Protein AF-0000000078039780 (afdb_homodimer)

pLDDT: mean 84.65, std 10.9, range [53.97, 96.81]

InterPro domains:
  IPR000835 MarR-type HTH domain [PF12802] (32-86)
  IPR000835 MarR-type HTH domain [PS50995] (1-142)
  IPR000835 MarR-type HTH domain [SM00347] (27-123)
  IPR036388 Winged helix-like DNA-binding domain superfamily [G3DSA:1.10.10.10] (2-142)
  IPR036390 Winged helix DNA-binding domain superfamily [SSF46785] (26-138)

Solvent-accessible surface area (backbone atoms only — not comparable to full-atom values): 17168 Å² total; per-residue (Å²): 109,69,62,60,49,49,49,48,53,50,49,51,52,51,50,54,49,50,51,51,49,42,54,67,58,52,44,45,51,81,97,44,98,48,52,52,68,54,49,51,47,50,38,49,53,70,75,38,72,92,54,44,68,65,56,49,11,62,74,68,69,49,53,55,69,56,43,51,51,50,50,52,50,34,35,73,73,48,30,33,42,78,38,76,34,81,93,46,84,84,43,51,35,70,39,68,32,74,60,27,46,51,51,40,51,48,52,49,49,52,51,50,50,49,51,52,50,47,49,58,56,56,65,77,49,59,68,69,56,51,54,50,48,53,49,48,53,52,55,52,51,50,48,54,50,49,50,54,53,46,52,74,71,54,128,109,69,63,60,48,49,49,48,53,49,48,50,52,53,50,54,50,50,52,52,48,44,57,68,60,50,45,46,52,78,99,44,99,48,51,52,68,54,50,51,49,49,39,49,53,68,76,40,71,92,53,45,66,66,57,49,11,62,73,68,71,49,52,56,68,57,44,49,50,49,50,52,50,34,35,72,73,48,30,32,43,78,38,77,34,79,94,47,81,83,44,52,35,70,40,70,31,73,59,26,46,50,52,39,50,47,53,48,49,53,50,51,51,49,50,51,50,49,49,58,56,56,66,76,48,59,68,70,57,51,53,51,48,53,51,49,53,52,54,51,50,52,47,55,50,49,48,54,53,44,53,74,72,53,128

Nearest PDB structures (foldseek):
  4zzl-assembly1_A  TM=7.437E-01  e=3.059E-07  Pseudomonas aeruginosa
  4zzl-assembly1_B  TM=6.750E-01  e=5.143E-07  Pseudomonas aeruginosa
  2nyx-assembly2_D  TM=6.555E-01  e=7.115E-07  Mycobacterium tuberculosis H37Rv
  2nnn-assembly3_F  TM=6.329E-01  e=6.067E-06  Pseudomonas aeruginosa
  2nnn-assembly4_G  TM=6.696E-01  e=1.020E-05  Pseudomonas aeruginosa

Sequence (310 aa):
MTDELLNLNQKLQEFLASYQRLEKEQHSIPDHDLTIAEVHLLVLLAKGERMNLSQLAERRQISRSAVTQMVNRLVKKGYLKKEISGQKKSAYNLVLTQAGQKVYLCHQQQHDFLNQQLTEVLQTYPKDFLSNVTQLMTDVEAVWESLAKRNKEGWMTDELLNLNQKLQEFLASYQRLEKEQHSIPDHDLTIAEVHLLVLLAKGERMNLSQLAERRQISRSAVTQMVNRLVKKGYLKKEISGQKKSAYNLVLTQAGQKVYLCHQQQHDFLNQQLTEVLQTYPKDFLSNVTQLMTDVEAVWESLAKRNKEGW

Organism: NCBI:txid764290

Structure (mmCIF, N/CA/C/O backbone):
data_AF-0000000078039780-model_v1
#
loop_
_entity.id
_entity.type
_entity.pdbx_description
1 polymer 'Transcriptional regulator'
#
loop_
_atom_site.group_PDB
_atom_site.id
_atom_site.type_symbol
_atom_site.label_atom_id
_atom_site.label_alt_id
_atom_site.label_comp_id
_atom_site.label_asym_id
_atom_site.label_entity_id
_atom_site.label_seq_id
_atom_site.pdbx_PDB_ins_code
_atom_site.Cartn_x
_atom_site.Cartn_y
_atom_site.Cartn_z
_atom_site.occupancy
_atom_site.B_iso_or_equiv
_atom_site.auth_seq_id
_atom_site.auth_comp_id
_atom_site.auth_asym_id
_atom_site.auth_atom_id
_atom_site.pdbx_PDB_model_num
ATOM 1 N N . MET A 1 1 ? 17.719 -18.125 -15.93 1 57.19 1 MET A N 1
ATOM 2 C CA . MET A 1 1 ? 17.109 -18.312 -14.625 1 57.19 1 MET A CA 1
ATOM 3 C C . MET A 1 1 ? 17.141 -17.016 -13.812 1 57.19 1 MET A C 1
ATOM 5 O O . MET A 1 1 ? 16.109 -16.609 -13.25 1 57.19 1 MET A O 1
ATOM 9 N N . THR A 1 2 ? 18.266 -16.375 -13.938 1 64.75 2 THR A N 1
ATOM 10 C CA . THR A 1 2 ? 18.469 -15.125 -13.203 1 64.75 2 THR A CA 1
ATOM 11 C C . THR A 1 2 ? 17.594 -14.008 -13.773 1 64.75 2 THR A C 1
ATOM 13 O O . THR A 1 2 ? 17 -13.242 -13.016 1 64.75 2 THR A O 1
ATOM 16 N N . ASP A 1 3 ? 17.312 -14.07 -15.094 1 72.94 3 ASP A N 1
ATOM 17 C CA . ASP A 1 3 ? 16.547 -13.016 -15.75 1 72.94 3 ASP A CA 1
ATOM 18 C C . ASP A 1 3 ? 15.062 -13.148 -15.43 1 72.94 3 ASP A C 1
ATOM 20 O O . ASP A 1 3 ? 14.383 -12.141 -15.203 1 72.94 3 ASP A O 1
ATOM 24 N N . GLU A 1 4 ? 14.703 -14.453 -15.422 1 74.81 4 GLU A N 1
ATOM 25 C CA . GLU A 1 4 ? 13.289 -14.703 -15.141 1 74.81 4 GLU A CA 1
ATOM 26 C C . GLU A 1 4 ? 12.938 -14.305 -13.711 1 74.81 4 GLU A C 1
ATOM 28 O O . GLU A 1 4 ? 11.859 -13.766 -13.461 1 74.81 4 GLU A O 1
ATOM 33 N N . LEU A 1 5 ? 13.898 -14.578 -12.914 1 79.44 5 LEU A N 1
ATOM 34 C CA . LEU A 1 5 ? 13.703 -14.25 -11.508 1 79.44 5 LEU A CA 1
ATOM 35 C C . LEU A 1 5 ? 13.672 -12.734 -11.305 1 79.44 5 LEU A C 1
ATOM 37 O O . LEU A 1 5 ? 12.859 -12.227 -10.539 1 79.44 5 LEU A O 1
ATOM 41 N N . LEU A 1 6 ? 14.547 -12.125 -12.07 1 75.06 6 LEU A N 1
ATOM 42 C CA . LEU A 1 6 ? 14.57 -10.672 -12.016 1 75.06 6 LEU A CA 1
ATOM 43 C C . LEU A 1 6 ? 13.266 -10.086 -12.547 1 75.06 6 LEU A C 1
ATOM 45 O O . LEU A 1 6 ? 12.75 -9.109 -11.992 1 75.06 6 LEU A O 1
ATOM 49 N N . ASN A 1 7 ? 12.75 -10.734 -13.484 1 83 7 ASN A N 1
ATOM 50 C CA . ASN A 1 7 ? 11.492 -10.289 -14.078 1 83 7 ASN A CA 1
ATOM 51 C C . ASN A 1 7 ? 10.328 -10.438 -13.102 1 83 7 ASN A C 1
ATOM 53 O O . ASN A 1 7 ? 9.492 -9.547 -12.992 1 83 7 ASN A O 1
ATOM 57 N N . LEU A 1 8 ? 10.398 -11.578 -12.367 1 87.38 8 LEU A N 1
ATOM 58 C CA . LEU A 1 8 ? 9.305 -11.789 -11.414 1 87.38 8 LEU A CA 1
ATOM 59 C C . LEU A 1 8 ? 9.398 -10.82 -10.25 1 87.38 8 LEU A C 1
ATOM 61 O O . LEU A 1 8 ? 8.383 -10.32 -9.766 1 87.38 8 LEU A O 1
ATOM 65 N N . ASN A 1 9 ? 10.586 -10.617 -9.859 1 86.12 9 ASN A N 1
ATOM 66 C CA . ASN A 1 9 ? 10.789 -9.633 -8.797 1 86.12 9 ASN A CA 1
ATOM 67 C C . ASN A 1 9 ? 10.281 -8.258 -9.203 1 86.12 9 ASN A C 1
ATOM 69 O O . ASN A 1 9 ? 9.625 -7.574 -8.406 1 86.12 9 ASN A O 1
ATOM 73 N N . GLN A 1 10 ? 10.586 -7.918 -10.391 1 86.81 10 GLN A N 1
ATOM 74 C CA . GLN A 1 10 ? 10.125 -6.637 -10.914 1 86.81 10 GLN A CA 1
ATOM 75 C C . GLN A 1 10 ? 8.602 -6.605 -11.031 1 86.81 10 GLN A C 1
ATOM 77 O O . GLN A 1 10 ? 7.969 -5.609 -10.672 1 86.81 10 GLN A O 1
ATOM 82 N N . LYS A 1 11 ? 8.031 -7.66 -11.477 1 91.75 11 LYS A N 1
ATOM 83 C CA . LYS A 1 11 ? 6.578 -7.75 -11.602 1 91.75 11 LYS A CA 1
ATOM 84 C C . LYS A 1 11 ? 5.906 -7.652 -10.234 1 91.75 11 LYS A C 1
ATOM 86 O O . LYS A 1 11 ? 4.852 -7.027 -10.094 1 91.75 11 LYS A O 1
ATOM 91 N N . LEU A 1 12 ? 6.504 -8.312 -9.281 1 92.38 12 LEU A N 1
ATOM 92 C CA . LEU A 1 12 ? 5.973 -8.234 -7.926 1 92.38 12 LEU A CA 1
ATOM 93 C C . LEU A 1 12 ? 5.965 -6.797 -7.422 1 92.38 12 LEU A C 1
ATOM 95 O O . LEU A 1 12 ? 4.965 -6.34 -6.863 1 92.38 12 LEU A O 1
ATOM 99 N N . GLN A 1 13 ? 7.031 -6.074 -7.652 1 86.31 13 GLN A N 1
ATOM 100 C CA . GLN A 1 13 ? 7.109 -4.676 -7.242 1 86.31 13 GLN A CA 1
ATOM 101 C C . GLN A 1 13 ? 6.043 -3.836 -7.941 1 86.31 13 GLN A C 1
ATOM 103 O O . GLN A 1 13 ? 5.383 -3.01 -7.305 1 86.31 13 GLN A O 1
ATOM 108 N N . GLU A 1 14 ? 5.883 -4.062 -9.195 1 88.75 14 GLU A N 1
ATOM 109 C CA . GLU A 1 14 ? 4.875 -3.342 -9.969 1 88.75 14 GLU A CA 1
ATOM 110 C C . GLU A 1 14 ? 3.467 -3.67 -9.477 1 88.75 14 GLU A C 1
ATOM 112 O O . GLU A 1 14 ? 2.605 -2.789 -9.414 1 88.75 14 GLU A O 1
ATOM 117 N N . PHE A 1 15 ? 3.283 -4.898 -9.172 1 93.38 15 PHE A N 1
ATOM 118 C CA . PHE A 1 15 ? 2.004 -5.383 -8.672 1 93.38 15 PHE A CA 1
ATOM 119 C C . PHE A 1 15 ? 1.644 -4.703 -7.355 1 93.38 15 PHE A C 1
ATOM 121 O O . PHE A 1 15 ? 0.534 -4.191 -7.199 1 93.38 15 PHE A O 1
ATOM 128 N N . LEU A 1 16 ? 2.561 -4.656 -6.48 1 90.12 16 LEU A N 1
ATOM 129 C CA . LEU A 1 16 ? 2.357 -4.023 -5.184 1 90.12 16 LEU A CA 1
ATOM 130 C C . LEU A 1 16 ? 2.137 -2.523 -5.336 1 90.12 16 LEU A C 1
ATOM 132 O O . LEU A 1 16 ? 1.285 -1.944 -4.656 1 90.12 16 LEU A O 1
ATOM 136 N N . ALA A 1 17 ? 2.848 -1.921 -6.277 1 83.19 17 ALA A N 1
ATOM 137 C CA . ALA A 1 17 ? 2.674 -0.497 -6.555 1 83.19 17 ALA A CA 1
ATOM 138 C C . ALA A 1 17 ? 1.284 -0.214 -7.117 1 83.19 17 ALA A C 1
ATOM 140 O O . ALA A 1 17 ? 0.674 0.809 -6.797 1 83.19 17 ALA A O 1
ATOM 141 N N . SER A 1 18 ? 0.796 -1.068 -7.902 1 86.56 18 SER A N 1
ATOM 142 C CA . SER A 1 18 ? -0.538 -0.931 -8.477 1 86.56 18 SER A CA 1
ATOM 143 C C . SER A 1 18 ? -1.613 -0.988 -7.395 1 86.56 18 SER A C 1
ATOM 145 O O . SER A 1 18 ? -2.58 -0.225 -7.434 1 86.56 18 SER A O 1
ATOM 147 N N . TYR A 1 19 ? -1.395 -1.841 -6.496 1 84.31 19 TYR A N 1
ATOM 148 C CA . TYR A 1 19 ? -2.328 -1.934 -5.379 1 84.31 19 TYR A CA 1
ATOM 149 C C . TYR A 1 19 ? -2.332 -0.647 -4.562 1 84.31 19 TYR A C 1
ATOM 151 O O . TYR A 1 19 ? -3.391 -0.162 -4.16 1 84.31 19 TYR A O 1
ATOM 159 N N . GLN A 1 20 ? -1.213 -0.116 -4.34 1 78.94 20 GLN A N 1
ATOM 160 C CA . GLN A 1 20 ? -1.087 1.12 -3.576 1 78.94 20 GLN A CA 1
ATOM 161 C C . GLN A 1 20 ? -1.797 2.275 -4.273 1 78.94 20 GLN A C 1
ATOM 163 O O . GLN A 1 20 ? -2.457 3.09 -3.625 1 78.94 20 GLN A O 1
ATOM 168 N N . ARG A 1 21 ? -1.636 2.328 -5.531 1 75.38 21 ARG A N 1
ATOM 169 C CA . ARG A 1 21 ? -2.279 3.369 -6.324 1 75.38 21 ARG A CA 1
ATOM 170 C C . ARG A 1 21 ? -3.799 3.256 -6.246 1 75.38 21 ARG A C 1
ATOM 172 O O . ARG A 1 21 ? -4.492 4.262 -6.086 1 75.38 21 ARG A O 1
ATOM 179 N N . LEU A 1 22 ? -4.262 2.086 -6.352 1 73.5 22 LEU A N 1
ATOM 180 C CA . LEU A 1 22 ? -5.699 1.842 -6.301 1 73.5 22 LEU A CA 1
ATOM 181 C C . LEU A 1 22 ? -6.266 2.242 -4.941 1 73.5 22 LEU A C 1
ATOM 183 O O . LEU A 1 22 ? -7.352 2.822 -4.867 1 73.5 22 LEU A O 1
ATOM 187 N N . GLU A 1 23 ? -5.512 1.848 -4.012 1 71 23 GLU A N 1
ATOM 188 C CA . GLU A 1 23 ? -5.938 2.176 -2.654 1 71 23 GLU A CA 1
ATOM 189 C C . GLU A 1 23 ? -6 3.688 -2.445 1 71 23 GLU A C 1
ATOM 191 O O . GLU A 1 23 ? -6.891 4.188 -1.754 1 71 23 GLU A O 1
ATOM 196 N N . LYS A 1 24 ? -5.098 4.336 -3.08 1 66.69 24 LYS A N 1
ATOM 197 C CA . LYS A 1 24 ? -5.059 5.793 -2.963 1 66.69 24 LYS A CA 1
ATOM 198 C C . LYS A 1 24 ? -6.176 6.438 -3.781 1 66.69 24 LYS A C 1
ATOM 200 O O . LYS A 1 24 ? -6.777 7.422 -3.35 1 66.69 24 LYS A O 1
ATOM 205 N N . GLU A 1 25 ? -6.344 5.938 -4.977 1 63.12 25 GLU A N 1
ATOM 206 C CA . GLU A 1 25 ? -7.324 6.52 -5.891 1 63.12 25 GLU A CA 1
ATOM 207 C C . GLU A 1 25 ? -8.742 6.078 -5.535 1 63.12 25 GLU A C 1
ATOM 209 O O . GLU A 1 25 ? -9.695 6.844 -5.699 1 63.12 25 GLU A O 1
ATOM 214 N N . GLN A 1 26 ? -9.016 4.797 -5.5 1 55.88 26 GLN A N 1
ATOM 215 C CA . GLN A 1 26 ? -10.344 4.211 -5.367 1 55.88 26 GLN A CA 1
ATOM 216 C C . GLN A 1 26 ? -10.977 4.586 -4.031 1 55.88 26 GLN A C 1
ATOM 218 O O . GLN A 1 26 ? -12.203 4.652 -3.922 1 55.88 26 GLN A O 1
ATOM 223 N N . HIS A 1 27 ? -10.109 4.621 -2.977 1 56.12 27 HIS A N 1
ATOM 224 C CA . HIS A 1 27 ? -10.93 4.754 -1.783 1 56.12 27 HIS A CA 1
ATOM 225 C C . HIS A 1 27 ? -11.641 6.102 -1.753 1 56.12 27 HIS A C 1
ATOM 227 O O . HIS A 1 27 ? -12.078 6.559 -0.691 1 56.12 27 HIS A O 1
ATOM 233 N N . SER A 1 28 ? -11.805 6.543 -3.092 1 61.78 28 SER A N 1
ATOM 234 C CA . SER A 1 28 ? -12.703 7.695 -3.17 1 61.78 28 SER A CA 1
ATOM 235 C C . SER A 1 28 ? -14.125 7.266 -3.498 1 61.78 28 SER A C 1
ATOM 237 O O . SER A 1 28 ? -14.344 6.398 -4.348 1 61.78 28 SER A O 1
ATOM 239 N N . ILE A 1 29 ? -15.047 7.242 -2.475 1 66.25 29 ILE A N 1
ATOM 240 C CA . ILE A 1 29 ? -16.484 7.102 -2.736 1 66.25 29 ILE A CA 1
ATOM 241 C C . ILE A 1 29 ? -16.953 8.242 -3.633 1 66.25 29 ILE A C 1
ATOM 243 O O . ILE A 1 29 ? -16.828 9.414 -3.271 1 66.25 29 ILE A O 1
ATOM 247 N N . PRO A 1 30 ? -17.297 7.816 -4.93 1 66.56 30 PRO A N 1
ATOM 248 C CA . PRO A 1 30 ? -17.734 8.891 -5.82 1 66.56 30 PRO A CA 1
ATOM 249 C C . PRO A 1 30 ? -18.703 9.859 -5.145 1 66.56 30 PRO A C 1
ATOM 251 O O . PRO A 1 30 ? -19.562 9.438 -4.352 1 66.56 30 PRO A O 1
ATOM 254 N N . ASP A 1 31 ? -18.5 11.109 -5.391 1 67.69 31 ASP A N 1
ATOM 255 C CA . ASP A 1 31 ? -19.406 12.195 -4.984 1 67.69 31 ASP A CA 1
ATOM 256 C C . ASP A 1 31 ? -19.266 12.477 -3.492 1 67.69 31 ASP A C 1
ATOM 258 O O . ASP A 1 31 ? -20.109 13.164 -2.91 1 67.69 31 ASP A O 1
ATOM 262 N N . HIS A 1 32 ? -18.406 11.727 -2.838 1 75.69 32 HIS A N 1
ATOM 263 C CA . HIS A 1 32 ? -18.188 12.016 -1.429 1 75.69 32 HIS A CA 1
ATOM 264 C C . HIS A 1 32 ? -16.734 12.438 -1.182 1 75.69 32 HIS A C 1
ATOM 266 O O . HIS A 1 32 ? -15.805 11.828 -1.722 1 75.69 32 HIS A O 1
ATOM 272 N N . ASP A 1 33 ? -16.578 13.492 -0.503 1 80.31 33 ASP A N 1
ATOM 273 C CA . ASP A 1 33 ? -15.258 14.016 -0.169 1 80.31 33 ASP A CA 1
ATOM 274 C C . ASP A 1 33 ? -14.742 13.414 1.141 1 80.31 33 ASP A C 1
ATOM 276 O O . ASP A 1 33 ? -14.695 14.102 2.166 1 80.31 33 ASP A O 1
ATOM 280 N N . LEU A 1 34 ? -14.547 12.086 1.131 1 87.38 34 LEU A N 1
ATOM 281 C CA . LEU A 1 34 ? -14.07 11.375 2.312 1 87.38 34 LEU A CA 1
ATOM 282 C C . LEU A 1 34 ? -12.727 10.719 2.043 1 87.38 34 LEU A C 1
ATOM 284 O O . LEU A 1 34 ? -12.492 10.195 0.948 1 87.38 34 LEU A O 1
ATOM 288 N N . THR A 1 35 ? -11.906 10.789 2.986 1 80.5 35 THR A N 1
ATOM 289 C CA . THR A 1 35 ? -10.672 10.016 2.912 1 80.5 35 THR A CA 1
ATOM 290 C C . THR A 1 35 ? -10.953 8.523 3.111 1 80.5 35 THR A C 1
ATOM 292 O O . THR A 1 35 ? -12.023 8.148 3.588 1 80.5 35 THR A O 1
ATOM 295 N N . ILE A 1 36 ? -9.945 7.738 2.777 1 80.25 36 ILE A N 1
ATOM 296 C CA . ILE A 1 36 ? -10.062 6.297 2.963 1 80.25 36 ILE A CA 1
ATOM 297 C C . ILE A 1 36 ? -10.258 5.98 4.445 1 80.25 36 ILE A C 1
ATOM 299 O O . ILE A 1 36 ? -11.055 5.105 4.801 1 80.25 36 ILE A O 1
ATOM 303 N N . ALA A 1 37 ? -9.57 6.684 5.23 1 81.62 37 ALA A N 1
ATOM 304 C CA . ALA A 1 37 ? -9.68 6.469 6.672 1 81.62 37 ALA A CA 1
ATOM 305 C C . ALA A 1 37 ? -11.086 6.789 7.168 1 81.62 37 ALA A C 1
ATOM 307 O O . ALA A 1 37 ? -11.625 6.086 8.031 1 81.62 37 ALA A O 1
ATOM 308 N N . GLU A 1 38 ? -11.594 7.793 6.672 1 88.12 38 GLU A N 1
ATOM 309 C CA . GLU A 1 38 ? -12.953 8.18 7.043 1 88.12 38 GLU A CA 1
ATOM 310 C C . GLU A 1 38 ? -13.961 7.141 6.57 1 88.12 38 GLU A C 1
ATOM 312 O O . GLU A 1 38 ? -14.891 6.793 7.301 1 88.12 38 GLU A O 1
ATOM 317 N N . VAL A 1 39 ? -13.805 6.703 5.355 1 87.81 39 VAL A N 1
ATOM 318 C CA . VAL A 1 39 ? -14.68 5.66 4.824 1 87.81 39 VAL A CA 1
ATOM 319 C C . VAL A 1 39 ? -14.586 4.414 5.699 1 87.81 39 VAL A C 1
ATOM 321 O O . VAL A 1 39 ? -15.609 3.842 6.09 1 87.81 39 VAL A O 1
ATOM 324 N N . HIS A 1 40 ? -13.414 4.008 6.043 1 85.62 40 HIS A N 1
ATOM 325 C CA . HIS A 1 40 ? -13.227 2.803 6.844 1 85.62 40 HIS A CA 1
ATOM 326 C C . HIS A 1 40 ? -13.852 2.955 8.227 1 85.62 40 HIS A C 1
ATOM 328 O O . HIS A 1 40 ? -14.352 1.981 8.797 1 85.62 40 HIS A O 1
ATOM 334 N N . LEU A 1 41 ? -13.789 4.141 8.695 1 88 41 LEU A N 1
ATOM 335 C CA . LEU A 1 41 ? -14.438 4.383 9.977 1 88 41 LEU A CA 1
ATOM 336 C C . LEU A 1 41 ? -15.945 4.191 9.867 1 88 41 LEU A C 1
ATOM 338 O O . LEU A 1 41 ? -16.562 3.586 10.75 1 88 41 LEU A O 1
ATOM 342 N N . LEU A 1 42 ? -16.531 4.699 8.867 1 90.25 42 LEU A N 1
ATOM 343 C CA . LEU A 1 42 ? -17.953 4.531 8.641 1 90.25 42 LEU A CA 1
ATOM 344 C C . LEU A 1 42 ? -18.328 3.057 8.508 1 90.25 42 LEU A C 1
ATOM 346 O O . LEU A 1 42 ? -19.344 2.611 9.055 1 90.25 42 LEU A O 1
ATOM 350 N N . VAL A 1 43 ? -17.469 2.369 7.812 1 88.88 43 VAL A N 1
ATOM 351 C CA . VAL A 1 43 ? -17.703 0.943 7.602 1 88.88 43 VAL A CA 1
ATOM 352 C C . VAL A 1 43 ? -17.641 0.207 8.938 1 88.88 43 VAL A C 1
ATOM 354 O O . VAL A 1 43 ? -18.484 -0.656 9.219 1 88.88 43 VAL A O 1
ATOM 357 N N . LEU A 1 44 ? -16.656 0.544 9.68 1 87.31 44 LEU A N 1
ATOM 358 C CA . LEU A 1 44 ? -16.516 -0.077 10.992 1 87.31 44 LEU A CA 1
ATOM 359 C C . LEU A 1 44 ? -17.766 0.163 11.844 1 87.31 44 LEU A C 1
ATOM 361 O O . LEU A 1 44 ? -18.25 -0.753 12.508 1 87.31 44 LEU A O 1
ATOM 365 N N . LEU A 1 45 ? -18.234 1.333 11.789 1 88.31 45 LEU A N 1
ATOM 366 C CA . LEU A 1 45 ? -19.391 1.695 12.594 1 88.31 45 LEU A CA 1
ATOM 367 C C . LEU A 1 45 ? -20.656 1.014 12.062 1 88.31 45 LEU A C 1
ATOM 369 O O . LEU A 1 45 ? -21.547 0.66 12.836 1 88.31 45 LEU A O 1
ATOM 373 N N . ALA A 1 46 ? -20.703 0.899 10.781 1 88.69 46 ALA A N 1
ATOM 374 C CA . ALA A 1 46 ? -21.859 0.261 10.164 1 88.69 46 ALA A CA 1
ATOM 375 C C . ALA A 1 46 ? -21.938 -1.214 10.547 1 88.69 46 ALA A C 1
ATOM 377 O O . ALA A 1 46 ? -23.031 -1.747 10.75 1 88.69 46 ALA A O 1
ATOM 378 N N . LYS A 1 47 ? -20.703 -1.938 10.469 1 82.12 47 LYS A N 1
ATOM 379 C CA . LYS A 1 47 ? -20.641 -3.371 10.742 1 82.12 47 LYS A CA 1
ATOM 380 C C . LYS A 1 47 ? -20.766 -3.652 12.234 1 82.12 47 LYS A C 1
ATOM 382 O O . LYS A 1 47 ? -21.109 -4.766 12.633 1 82.12 47 LYS A O 1
ATOM 387 N N . GLY A 1 48 ? -20.078 -2.723 12.914 1 68.88 48 GLY A N 1
ATOM 388 C CA . GLY A 1 48 ? -20.062 -2.934 14.352 1 68.88 48 GLY A CA 1
ATOM 389 C C . GLY A 1 48 ? -21.328 -2.465 15.047 1 68.88 48 GLY A C 1
ATOM 390 O O . GLY A 1 48 ? -22.109 -1.709 14.469 1 68.88 48 GLY A O 1
ATOM 391 N N . GLU A 1 49 ? -21.656 -3.156 16.047 1 61.44 49 GLU A N 1
ATOM 392 C CA . GLU A 1 49 ? -22.656 -2.602 16.953 1 61.44 49 GLU A CA 1
ATOM 393 C C . GLU A 1 49 ? -22.172 -1.301 17.578 1 61.44 49 GLU A C 1
ATOM 395 O O . GLU A 1 49 ? -21.141 -0.753 17.188 1 61.44 49 GLU A O 1
ATOM 400 N N . ARG A 1 50 ? -22.641 -0.812 18.766 1 64.56 50 ARG A N 1
ATOM 401 C CA . ARG A 1 50 ? -22.438 0.381 19.594 1 64.56 50 ARG A CA 1
ATOM 402 C C . ARG A 1 50 ? -20.984 0.48 20.062 1 64.56 50 ARG A C 1
ATOM 404 O O . ARG A 1 50 ? -20.5 -0.411 20.766 1 64.56 50 ARG A O 1
ATOM 411 N N . MET A 1 51 ? -20.109 1.139 19.141 1 73 51 MET A N 1
ATOM 412 C CA . MET A 1 51 ? -18.734 1.337 19.609 1 73 51 MET A CA 1
ATOM 413 C C . MET A 1 51 ? -18.547 2.752 20.141 1 73 51 MET A C 1
ATOM 415 O O . MET A 1 51 ? -19.062 3.713 19.562 1 73 51 MET A O 1
ATOM 419 N N . ASN A 1 52 ? -17.922 2.805 21.297 1 74.56 52 ASN A N 1
ATOM 420 C CA . ASN A 1 52 ? -17.531 4.121 21.781 1 74.56 52 ASN A CA 1
ATOM 421 C C . ASN A 1 52 ? -16.203 4.574 21.172 1 74.56 52 ASN A C 1
ATOM 423 O O . ASN A 1 52 ? -15.57 3.822 20.422 1 74.56 52 ASN A O 1
ATOM 427 N N . LEU A 1 53 ? -15.898 5.766 21.422 1 78.94 53 LEU A N 1
ATOM 428 C CA . LEU A 1 53 ? -14.719 6.383 20.812 1 78.94 53 LEU A CA 1
ATOM 429 C C . LEU A 1 53 ? -13.461 5.59 21.141 1 78.94 53 LEU A C 1
ATOM 431 O O . LEU A 1 53 ? -12.586 5.43 20.297 1 78.94 53 LEU A O 1
ATOM 435 N N . SER A 1 54 ? -13.422 5.066 22.344 1 79.56 54 SER A N 1
ATOM 436 C CA . SER A 1 54 ? -12.242 4.316 22.781 1 79.56 54 SER A CA 1
ATOM 437 C C . SER A 1 54 ? -12.109 3.008 22 1 79.56 54 SER A C 1
ATOM 439 O O . SER A 1 54 ? -11.016 2.641 21.578 1 79.56 54 SER A O 1
ATOM 441 N N . GLN A 1 55 ? -13.117 2.348 21.828 1 80.12 55 GLN A N 1
ATOM 442 C CA . GLN A 1 55 ? -13.133 1.099 21.078 1 80.12 55 GLN A CA 1
ATOM 443 C C . GLN A 1 55 ? -12.789 1.336 19.609 1 80.12 55 GLN A C 1
ATOM 445 O O . GLN A 1 55 ? -12.086 0.533 18.984 1 80.12 55 GLN A O 1
ATOM 450 N N . LEU A 1 56 ? -13.281 2.416 19.109 1 83 56 LEU A N 1
ATOM 451 C CA . LEU A 1 56 ? -13.016 2.771 17.719 1 83 56 LEU A CA 1
ATOM 452 C C . LEU A 1 56 ? -11.539 3.057 17.5 1 83 56 LEU A C 1
ATOM 454 O O . LEU A 1 56 ? -10.953 2.611 16.516 1 83 56 LEU A O 1
ATOM 458 N N . ALA A 1 57 ? -10.984 3.803 18.438 1 84.88 57 ALA A N 1
ATOM 459 C CA . ALA A 1 57 ? -9.555 4.129 18.375 1 84.88 57 ALA A CA 1
ATOM 460 C C . ALA A 1 57 ? -8.703 2.863 18.422 1 84.88 57 ALA A C 1
ATOM 462 O O . ALA A 1 57 ? -7.734 2.73 17.672 1 84.88 57 ALA A O 1
ATOM 463 N N . GLU A 1 58 ? -9.039 1.912 19.281 1 83.75 58 GLU A N 1
ATOM 464 C CA . GLU A 1 58 ? -8.312 0.651 19.422 1 83.75 58 GLU A CA 1
ATOM 465 C C . GLU A 1 58 ? -8.398 -0.19 18.156 1 83.75 58 GLU A C 1
ATOM 467 O O . GLU A 1 58 ? -7.387 -0.712 17.688 1 83.75 58 GLU A O 1
ATOM 472 N N . ARG A 1 59 ? -9.531 -0.2 17.562 1 80.19 59 ARG A N 1
ATOM 473 C CA . ARG A 1 59 ? -9.75 -1.011 16.375 1 80.19 59 ARG A CA 1
ATOM 474 C C . ARG A 1 59 ? -9.008 -0.431 15.172 1 80.19 59 ARG A C 1
ATOM 476 O O . ARG A 1 59 ? -8.523 -1.175 14.32 1 80.19 59 ARG A O 1
ATOM 483 N N . ARG A 1 60 ? -8.93 0.814 15.109 1 81.75 60 ARG A N 1
ATOM 484 C CA . ARG A 1 60 ? -8.273 1.487 13.992 1 81.75 60 ARG A CA 1
ATOM 485 C C . ARG A 1 60 ? -6.789 1.675 14.266 1 81.75 60 ARG A C 1
ATOM 487 O O . ARG A 1 60 ? -6.035 2.086 13.383 1 81.75 60 ARG A O 1
ATOM 494 N N . GLN A 1 61 ? -6.406 1.377 15.516 1 80.5 61 GLN A N 1
ATOM 495 C CA . GLN A 1 61 ? -5.02 1.533 15.938 1 80.5 61 GLN A CA 1
ATOM 496 C C . GLN A 1 61 ? -4.539 2.967 15.734 1 80.5 61 GLN A C 1
ATOM 498 O O . GLN A 1 61 ? -3.477 3.195 15.156 1 80.5 61 GLN A O 1
ATOM 503 N N . ILE A 1 62 ? -5.348 3.865 16.172 1 83.75 62 ILE A N 1
ATOM 504 C CA . ILE A 1 62 ? -5.008 5.285 16.188 1 83.75 62 ILE A CA 1
ATOM 505 C C . ILE A 1 62 ? -5.316 5.875 17.562 1 83.75 62 ILE A C 1
ATOM 507 O O . ILE A 1 62 ? -5.945 5.223 18.391 1 83.75 62 ILE A O 1
ATOM 511 N N . SER A 1 63 ? -4.867 7.086 17.812 1 87.44 63 SER A N 1
ATOM 512 C CA . SER A 1 63 ? -5.074 7.75 19.094 1 87.44 63 SER A CA 1
ATOM 513 C C . SER A 1 63 ? -6.527 8.172 19.266 1 87.44 63 SER A C 1
ATOM 515 O O . SER A 1 63 ? -7.254 8.344 18.297 1 87.44 63 SER A O 1
ATOM 517 N N . ARG A 1 64 ? -6.926 8.281 20.453 1 87 64 ARG A N 1
ATOM 518 C CA . ARG A 1 64 ? -8.266 8.758 20.766 1 87 64 ARG A CA 1
ATOM 519 C C . ARG A 1 64 ? -8.492 10.156 20.219 1 87 64 ARG A C 1
ATOM 521 O O . ARG A 1 64 ? -9.586 10.477 19.75 1 87 64 ARG A O 1
ATOM 528 N N . SER A 1 65 ? -7.504 10.938 20.328 1 91.38 65 SER A N 1
ATOM 529 C CA . SER A 1 65 ? -7.605 12.289 19.797 1 91.38 65 SER A CA 1
ATOM 530 C C . SER A 1 65 ? -7.855 12.281 18.297 1 91.38 65 SER A C 1
ATOM 532 O O . SER A 1 65 ? -8.672 13.062 17.797 1 91.38 65 SER A O 1
ATOM 534 N N . ALA A 1 66 ? -7.219 11.43 17.578 1 90.5 66 ALA A N 1
ATOM 535 C CA . ALA A 1 66 ? -7.379 11.344 16.125 1 90.5 66 ALA A CA 1
ATOM 536 C C . ALA A 1 66 ? -8.781 10.867 15.758 1 90.5 66 ALA A C 1
ATOM 538 O O . ALA A 1 66 ? -9.398 11.391 14.828 1 90.5 66 ALA A O 1
ATOM 539 N N . VAL A 1 67 ? -9.164 9.875 16.484 1 90.19 67 VAL A N 1
ATOM 540 C CA . VAL A 1 67 ? -10.5 9.344 16.203 1 90.19 67 VAL A CA 1
ATOM 541 C C . VAL A 1 67 ? -11.555 10.406 16.516 1 90.19 67 VAL A C 1
ATOM 543 O O . VAL A 1 67 ? -12.516 10.562 15.766 1 90.19 67 VAL A O 1
ATOM 546 N N . THR A 1 68 ? -11.375 11.109 17.609 1 91.56 68 THR A N 1
ATOM 547 C CA . THR A 1 68 ? -12.312 12.164 17.984 1 91.56 68 THR A CA 1
ATOM 548 C C . THR A 1 68 ? -12.391 13.227 16.891 1 91.56 68 THR A C 1
ATOM 550 O O . THR A 1 68 ? -13.492 13.641 16.5 1 91.56 68 THR A O 1
ATOM 553 N N . GLN A 1 69 ? -11.312 13.555 16.391 1 93.62 69 GLN A N 1
ATOM 554 C CA . GLN A 1 69 ? -11.273 14.562 15.336 1 93.62 69 GLN A CA 1
ATOM 555 C C . GLN A 1 69 ? -11.961 14.055 14.078 1 93.62 69 GLN A C 1
ATOM 557 O O . GLN A 1 69 ? -12.703 14.797 13.422 1 93.62 69 GLN A O 1
ATOM 562 N N . MET A 1 70 ? -11.711 12.867 13.781 1 92.75 70 MET A N 1
ATOM 563 C CA . MET A 1 70 ? -12.312 12.273 12.594 1 92.75 70 MET A CA 1
ATOM 564 C C . MET A 1 70 ? -13.828 12.18 12.734 1 92.75 70 MET A C 1
ATOM 566 O O . MET A 1 70 ? -14.57 12.508 11.805 1 92.75 70 MET A O 1
ATOM 570 N N . VAL A 1 71 ? -14.195 11.758 13.867 1 92.12 71 VAL A N 1
ATOM 571 C CA . VAL A 1 71 ? -15.625 11.641 14.141 1 92.12 71 VAL A CA 1
ATOM 572 C C . VAL A 1 71 ? -16.281 13.016 14.047 1 92.12 71 VAL A C 1
ATOM 574 O O . VAL A 1 71 ? -17.328 13.172 13.414 1 92.12 71 VAL A O 1
ATOM 577 N N . ASN A 1 72 ? -15.688 14 14.664 1 93.88 72 ASN A N 1
ATOM 578 C CA . ASN A 1 72 ? -16.234 15.352 14.633 1 93.88 72 ASN A CA 1
ATOM 579 C C . ASN A 1 72 ? -16.344 15.875 13.203 1 93.88 72 ASN A C 1
ATOM 581 O O . ASN A 1 72 ? -17.328 16.531 12.852 1 93.88 72 ASN A O 1
ATOM 585 N N . ARG A 1 73 ? -15.422 15.57 12.422 1 94.56 73 ARG A N 1
ATOM 586 C CA . ARG A 1 73 ? -15.453 15.969 11.016 1 94.56 73 ARG A CA 1
ATOM 587 C C . ARG A 1 73 ? -16.594 15.289 10.281 1 94.56 73 ARG A C 1
ATOM 589 O O . ARG A 1 73 ? -17.297 15.914 9.477 1 94.56 73 ARG A O 1
ATOM 596 N N . LEU A 1 74 ? -16.75 14.023 10.531 1 94.75 74 LEU A N 1
ATOM 597 C CA . LEU A 1 74 ? -17.797 13.25 9.859 1 94.75 74 LEU A CA 1
ATOM 598 C C . LEU A 1 74 ? -19.188 13.703 10.305 1 94.75 74 LEU A C 1
ATOM 600 O O . LEU A 1 74 ? -20.125 13.688 9.516 1 94.75 74 LEU A O 1
ATOM 604 N N . VAL A 1 75 ? -19.281 14.141 11.562 1 94.44 75 VAL A N 1
ATOM 605 C CA . VAL A 1 75 ? -20.531 14.703 12.062 1 94.44 75 VAL A CA 1
ATOM 606 C C . VAL A 1 75 ? -20.797 16.047 11.383 1 94.44 75 VAL A C 1
ATOM 608 O O . VAL A 1 75 ? -21.906 16.297 10.906 1 94.44 75 VAL A O 1
ATOM 611 N N . LYS A 1 76 ? -19.812 16.781 11.359 1 95.31 76 LYS A N 1
ATOM 612 C CA . LYS A 1 76 ? -19.938 18.094 10.727 1 95.31 76 LYS A CA 1
ATOM 613 C C . LYS A 1 76 ? -20.312 17.969 9.258 1 95.31 76 LYS A C 1
ATOM 615 O O . LYS A 1 76 ? -21.125 18.75 8.75 1 95.31 76 LYS A O 1
ATOM 620 N N . LYS A 1 77 ? -19.766 16.953 8.578 1 94.31 77 LYS A N 1
ATOM 621 C CA . LYS A 1 77 ? -20.031 16.719 7.156 1 94.31 77 LYS A CA 1
ATOM 622 C C . LYS A 1 77 ? -21.375 16.031 6.945 1 94.31 77 LYS A C 1
ATOM 624 O O . LYS A 1 77 ? -21.844 15.898 5.809 1 94.31 77 LYS A O 1
ATOM 629 N N . GLY A 1 78 ? -22 15.523 8.023 1 95.06 78 GLY A N 1
ATOM 630 C CA . GLY A 1 78 ? -23.344 14.977 7.957 1 95.06 78 GLY A CA 1
ATOM 631 C C . GLY A 1 78 ? -23.375 13.484 7.699 1 95.06 78 GLY A C 1
ATOM 632 O O . GLY A 1 78 ? -24.391 12.945 7.262 1 95.06 78 GLY A O 1
ATOM 633 N N . TYR A 1 79 ? -22.25 12.742 7.926 1 95.5 79 TYR A N 1
ATOM 634 C CA . TYR A 1 79 ? -22.219 11.305 7.684 1 95.5 79 TYR A CA 1
ATOM 635 C C . TYR A 1 79 ? -22.5 10.523 8.961 1 95.5 79 TYR A C 1
ATOM 637 O O . TYR A 1 79 ? -22.859 9.344 8.914 1 95.5 79 TYR A O 1
ATOM 645 N N . LEU A 1 80 ? -22.219 11.219 10.094 1 93.31 80 LEU A N 1
ATOM 646 C CA . LEU A 1 80 ? -22.469 10.633 11.406 1 93.31 80 LEU A CA 1
ATOM 647 C C . LEU A 1 80 ? -23.359 11.539 12.25 1 93.31 80 LEU A C 1
ATOM 649 O O . LEU A 1 80 ? -23.422 12.75 12.008 1 93.31 80 LEU A O 1
ATOM 653 N N . LYS A 1 81 ? -24.031 11.023 13.188 1 92.38 81 LYS A N 1
ATOM 654 C CA . LYS A 1 81 ? -24.75 11.766 14.219 1 92.38 81 LYS A CA 1
ATOM 655 C C . LYS A 1 81 ? -24.547 11.125 15.586 1 92.38 81 LYS A C 1
ATOM 657 O O . LYS A 1 81 ? -24.328 9.922 15.688 1 92.38 81 LYS A O 1
ATOM 662 N N . LYS A 1 82 ? -24.547 11.984 16.547 1 86.25 82 LYS A N 1
ATOM 663 C CA . LYS A 1 82 ? -24.438 11.531 17.922 1 86.25 82 LYS A CA 1
ATOM 664 C C . LYS A 1 82 ? -25.812 11.312 18.547 1 86.25 82 LYS A C 1
ATOM 666 O O . LYS A 1 82 ? -26.688 12.172 18.438 1 86.25 82 LYS A O 1
ATOM 671 N N . GLU A 1 83 ? -25.969 10.133 18.938 1 82.69 83 GLU A N 1
ATOM 672 C CA . GLU A 1 83 ? -27.219 9.844 19.625 1 82.69 83 GLU A CA 1
ATOM 673 C C . GLU A 1 83 ? -26.969 9.594 21.125 1 82.69 83 GLU A C 1
ATOM 675 O O . GLU A 1 83 ? -26.031 8.891 21.484 1 82.69 83 GLU A O 1
ATOM 680 N N . ILE A 1 84 ? -27.625 10.336 21.922 1 74 84 ILE A N 1
ATOM 681 C CA . ILE A 1 84 ? -27.516 10.227 23.375 1 74 84 ILE A CA 1
ATOM 682 C C . ILE A 1 84 ? -27.891 8.812 23.812 1 74 84 ILE A C 1
ATOM 684 O O . ILE A 1 84 ? -28.906 8.273 23.375 1 74 84 ILE A O 1
ATOM 688 N N . SER A 1 85 ? -26.875 8.109 24.234 1 63.44 85 SER A N 1
ATOM 689 C CA . SER A 1 85 ? -27.188 6.801 24.812 1 63.44 85 SER A CA 1
ATOM 690 C C . SER A 1 85 ? -27.844 6.941 26.172 1 63.44 85 SER A C 1
ATOM 692 O O . SER A 1 85 ? -27.281 7.539 27.094 1 63.44 85 SER A O 1
ATOM 694 N N . GLY A 1 86 ? -28.938 6.312 26.25 1 59.97 86 GLY A N 1
ATOM 695 C CA . GLY A 1 86 ? -29.703 6.246 27.484 1 59.97 86 GLY A CA 1
ATOM 696 C C . GLY A 1 86 ? -29.281 7.285 28.5 1 59.97 86 GLY A C 1
ATOM 697 O O . GLY A 1 86 ? -28.781 8.352 28.141 1 59.97 86 GLY A O 1
ATOM 698 N N . GLN A 1 87 ? -29.062 6.805 29.891 1 55.81 87 GLN A N 1
ATOM 699 C CA . GLN A 1 87 ? -29.031 7.461 31.188 1 55.81 87 GLN A CA 1
ATOM 700 C C . GLN A 1 87 ? -27.781 8.328 31.344 1 55.81 87 GLN A C 1
ATOM 702 O O . GLN A 1 87 ? -27.703 9.164 32.25 1 55.81 87 GLN A O 1
ATOM 707 N N . LYS A 1 88 ? -26.734 7.902 30.594 1 56.66 88 LYS A N 1
ATOM 708 C CA . LYS A 1 88 ? -25.562 8.727 30.906 1 56.66 88 LYS A CA 1
ATOM 709 C C . LYS A 1 88 ? -25.234 9.672 29.75 1 56.66 88 LYS A C 1
ATOM 711 O O . LYS A 1 88 ? -25.062 9.227 28.609 1 56.66 88 LYS A O 1
ATOM 716 N N . LYS A 1 89 ? -25.547 10.922 30.078 1 54.19 89 LYS A N 1
ATOM 717 C CA . LYS A 1 89 ? -25.422 12.086 29.203 1 54.19 89 LYS A CA 1
ATOM 718 C C . LYS A 1 89 ? -24.094 12.078 28.469 1 54.19 89 LYS A C 1
ATOM 720 O O . LYS A 1 89 ? -24 12.555 27.328 1 54.19 89 LYS A O 1
ATOM 725 N N . SER A 1 90 ? -23.078 11.414 29.109 1 56.06 90 SER A N 1
ATOM 726 C CA . SER A 1 90 ? -21.734 11.555 28.547 1 56.06 90 SER A CA 1
ATOM 727 C C . SER A 1 90 ? -21.453 10.477 27.5 1 56.06 90 SER A C 1
ATOM 729 O O . SER A 1 90 ? -20.5 10.578 26.734 1 56.06 90 SER A O 1
ATOM 731 N N . ALA A 1 91 ? -22.328 9.5 27.469 1 65.5 91 ALA A N 1
ATOM 732 C CA . ALA A 1 91 ? -22 8.422 26.547 1 65.5 91 ALA A CA 1
ATOM 733 C C . ALA A 1 91 ? -22.859 8.508 25.281 1 65.5 91 ALA A C 1
ATOM 735 O O . ALA A 1 91 ? -24.094 8.562 25.375 1 65.5 91 ALA A O 1
ATOM 736 N N . TYR A 1 92 ? -22.344 9.102 24.234 1 75.38 92 TYR A N 1
ATOM 737 C CA . TYR A 1 92 ? -23.109 9.102 22.984 1 75.38 92 TYR A CA 1
ATOM 738 C C . TYR A 1 92 ? -22.719 7.918 22.109 1 75.38 92 TYR A C 1
ATOM 740 O O . TYR A 1 92 ? -21.609 7.391 22.234 1 75.38 92 TYR A O 1
ATOM 748 N N . ASN A 1 93 ? -23.781 7.434 21.547 1 80.44 93 ASN A N 1
ATOM 749 C CA . ASN A 1 93 ? -23.562 6.469 20.484 1 80.44 93 ASN A CA 1
ATOM 750 C C . ASN A 1 93 ? -23.438 7.152 19.125 1 80.44 93 ASN A C 1
ATOM 752 O O . ASN A 1 93 ? -24.109 8.156 18.859 1 80.44 93 ASN A O 1
ATOM 756 N N . LEU A 1 94 ? -22.5 6.648 18.375 1 87.06 94 LEU A N 1
ATOM 757 C CA . LEU A 1 94 ? -22.328 7.145 17.016 1 87.06 94 LEU A CA 1
ATOM 758 C C . LEU A 1 94 ? -23.156 6.316 16.031 1 87.06 94 LEU A C 1
ATOM 760 O O . LEU A 1 94 ? -23.078 5.086 16.031 1 87.06 94 LEU A O 1
ATOM 764 N N . VAL A 1 95 ? -23.969 7.043 15.32 1 88.56 95 VAL A N 1
ATOM 765 C CA . VAL A 1 95 ? -24.797 6.348 14.344 1 88.56 95 VAL A CA 1
ATOM 766 C C . VAL A 1 95 ? -24.625 6.984 12.961 1 88.56 95 VAL A C 1
ATOM 768 O O . VAL A 1 95 ? -24.484 8.203 12.852 1 88.56 95 VAL A O 1
ATOM 771 N N . LEU A 1 96 ? -24.688 6.113 11.969 1 93.62 96 LEU A N 1
ATOM 772 C CA . LEU A 1 96 ? -24.609 6.629 10.609 1 93.62 96 LEU A CA 1
ATOM 773 C C . LEU A 1 96 ? -25.875 7.371 10.227 1 93.62 96 LEU A C 1
ATOM 775 O O . LEU A 1 96 ? -26.984 6.93 10.547 1 93.62 96 LEU A O 1
ATOM 779 N N . THR A 1 97 ? -25.75 8.539 9.547 1 94.69 97 THR A N 1
ATOM 780 C CA . THR A 1 97 ? -26.875 9.172 8.883 1 94.69 97 THR A CA 1
ATOM 781 C C . THR A 1 97 ? -27.219 8.453 7.582 1 94.69 97 THR A C 1
ATOM 783 O O . THR A 1 97 ? -26.609 7.434 7.254 1 94.69 97 THR A O 1
ATOM 786 N N . GLN A 1 98 ? -28.219 8.953 6.871 1 95.25 98 GLN A N 1
ATOM 787 C CA . GLN A 1 98 ? -28.547 8.391 5.562 1 95.25 98 GLN A CA 1
ATOM 788 C C . GLN A 1 98 ? -27.359 8.523 4.602 1 95.25 98 GLN A C 1
ATOM 790 O O . GLN A 1 98 ? -27.078 7.594 3.842 1 95.25 98 GLN A O 1
ATOM 795 N N . ALA A 1 99 ? -26.75 9.633 4.695 1 94.25 99 ALA A N 1
ATOM 796 C CA . ALA A 1 99 ? -25.578 9.859 3.854 1 94.25 99 ALA A CA 1
ATOM 797 C C . ALA A 1 99 ? -24.453 8.883 4.207 1 94.25 99 ALA A C 1
ATOM 799 O O . ALA A 1 99 ? -23.781 8.352 3.316 1 94.25 99 ALA A O 1
ATOM 800 N N . GLY A 1 100 ? -24.25 8.68 5.477 1 93.69 100 GLY A N 1
ATOM 801 C CA . GLY A 1 100 ? -23.266 7.711 5.922 1 93.69 100 GLY A CA 1
ATOM 802 C C . GLY A 1 100 ? -23.578 6.297 5.473 1 93.69 100 GLY A C 1
ATOM 803 O O . GLY A 1 100 ? -22.672 5.555 5.082 1 93.69 100 GLY A O 1
ATOM 804 N N . GLN A 1 101 ? -24.828 6.008 5.492 1 93.31 101 GLN A N 1
ATOM 805 C CA . GLN A 1 101 ? -25.266 4.684 5.059 1 93.31 101 GLN A CA 1
ATOM 806 C C . GLN A 1 101 ? -25.031 4.488 3.564 1 93.31 101 GLN A C 1
ATOM 808 O O . GLN A 1 101 ? -24.672 3.395 3.125 1 93.31 101 GLN A O 1
ATOM 813 N N . LYS A 1 102 ? -25.266 5.488 2.881 1 92.31 102 LYS A N 1
ATOM 814 C CA . LYS A 1 102 ? -25.016 5.418 1.444 1 92.31 102 LYS A CA 1
ATOM 815 C C . LYS A 1 102 ? -23.547 5.117 1.153 1 92.31 102 LYS A C 1
ATOM 817 O O . LYS A 1 102 ? -23.234 4.324 0.261 1 92.31 102 LYS A O 1
ATOM 822 N N . VAL A 1 103 ? -22.688 5.758 1.895 1 91.25 103 VAL A N 1
ATOM 823 C CA . VAL A 1 103 ? -21.266 5.527 1.733 1 91.25 103 VAL A CA 1
ATOM 824 C C . VAL A 1 103 ? -20.938 4.074 2.076 1 91.25 103 VAL A C 1
ATOM 826 O O . VAL A 1 103 ? -20.188 3.414 1.354 1 91.25 103 VAL A O 1
ATOM 829 N N . TYR A 1 104 ? -21.484 3.6 3.139 1 90.94 104 TYR A N 1
ATOM 830 C CA . TYR A 1 104 ? -21.266 2.219 3.553 1 90.94 104 TYR A CA 1
ATOM 831 C C . TYR A 1 104 ? -21.719 1.247 2.469 1 90.94 104 TYR A C 1
ATOM 833 O O . TYR A 1 104 ? -21 0.312 2.125 1 90.94 104 TYR A O 1
ATOM 841 N N . LEU A 1 105 ? -22.859 1.508 1.943 1 91.62 105 LEU A N 1
ATOM 842 C CA . LEU A 1 105 ? -23.422 0.613 0.936 1 91.62 105 LEU A CA 1
ATOM 843 C C . LEU A 1 105 ? -22.578 0.624 -0.332 1 91.62 105 LEU A C 1
ATOM 845 O O . LEU A 1 105 ? -22.344 -0.426 -0.935 1 91.62 105 LEU A O 1
ATOM 849 N N . CYS A 1 106 ? -22.156 1.786 -0.691 1 89.56 106 CYS A N 1
ATOM 850 C CA . CYS A 1 106 ? -21.281 1.893 -1.854 1 89.56 106 CYS A CA 1
ATOM 851 C C . CYS A 1 106 ? -19.984 1.108 -1.642 1 89.56 106 CYS A C 1
ATOM 853 O O . CYS A 1 106 ? -19.547 0.367 -2.525 1 89.56 106 CYS A O 1
ATOM 855 N N . HIS A 1 107 ? -19.406 1.28 -0.501 1 88.5 107 HIS A N 1
ATOM 856 C CA . HIS A 1 107 ? -18.188 0.541 -0.166 1 88.5 107 HIS A CA 1
ATOM 857 C C . HIS A 1 107 ? -18.422 -0.964 -0.228 1 88.5 107 HIS A C 1
ATOM 859 O O . HIS A 1 107 ? -17.594 -1.709 -0.735 1 88.5 107 HIS A O 1
ATOM 865 N N . GLN A 1 108 ? -19.531 -1.37 0.302 1 89.62 108 GLN A N 1
ATOM 866 C CA . GLN A 1 108 ? -19.859 -2.789 0.286 1 89.62 108 GLN A CA 1
ATOM 867 C C . GLN A 1 108 ? -20.016 -3.303 -1.143 1 89.62 108 GLN A C 1
ATOM 869 O O . GLN A 1 108 ? -19.562 -4.406 -1.464 1 89.62 108 GLN A O 1
ATOM 874 N N . GLN A 1 109 ? -20.688 -2.547 -1.919 1 91.12 109 GLN A N 1
ATOM 875 C CA . GLN A 1 109 ? -20.859 -2.926 -3.316 1 91.12 109 GLN A CA 1
ATOM 876 C C . GLN A 1 109 ? -19.516 -3.049 -4.027 1 91.12 109 GLN A C 1
ATOM 878 O O . GLN A 1 109 ? -19.312 -3.963 -4.832 1 91.12 109 GLN A O 1
ATOM 883 N N . GLN A 1 110 ? -18.656 -2.111 -3.777 1 87.12 110 GLN A N 1
ATOM 884 C CA . GLN A 1 110 ? -17.312 -2.176 -4.344 1 87.12 110 GLN A CA 1
ATOM 885 C C . GLN A 1 110 ? -16.594 -3.453 -3.918 1 87.12 110 GLN A C 1
ATOM 887 O O . GLN A 1 110 ? -15.977 -4.133 -4.742 1 87.12 110 GLN A O 1
ATOM 892 N N . HIS A 1 111 ? -16.688 -3.768 -2.635 1 86.62 111 HIS A N 1
ATOM 893 C CA . HIS A 1 111 ? -16.062 -4.973 -2.098 1 86.62 111 HIS A CA 1
ATOM 894 C C . HIS A 1 111 ? -16.656 -6.227 -2.727 1 86.62 111 HIS A C 1
ATOM 896 O O . HIS A 1 111 ? -15.93 -7.152 -3.092 1 86.62 111 HIS A O 1
ATOM 902 N N . ASP A 1 112 ? -17.938 -6.25 -2.816 1 90.62 112 ASP A N 1
ATOM 903 C CA . ASP A 1 112 ? -18.609 -7.402 -3.404 1 90.62 112 ASP A CA 1
ATOM 904 C C . ASP A 1 112 ? -18.219 -7.59 -4.867 1 90.62 112 ASP A C 1
ATOM 906 O O . ASP A 1 112 ? -17.969 -8.711 -5.309 1 90.62 112 ASP A O 1
ATOM 910 N N . PHE A 1 113 ? -18.203 -6.52 -5.582 1 90.19 113 PHE A N 1
ATOM 911 C CA . PHE A 1 113 ? -17.797 -6.547 -6.98 1 90.19 113 PHE A CA 1
ATOM 912 C C . PHE A 1 113 ? -16.375 -7.098 -7.121 1 90.19 113 PHE A C 1
ATOM 914 O O . PHE A 1 113 ? -16.141 -8 -7.922 1 90.19 113 PHE A O 1
ATOM 921 N N . LEU A 1 114 ? -15.492 -6.598 -6.324 1 88.75 114 LEU A N 1
ATOM 922 C CA . LEU A 1 114 ? -14.102 -7.031 -6.363 1 88.75 114 LEU A CA 1
ATOM 923 C C . LEU A 1 114 ? -13.984 -8.508 -6.02 1 88.75 114 LEU A C 1
ATOM 925 O O . LEU A 1 114 ? -13.281 -9.258 -6.707 1 88.75 114 LEU A O 1
ATOM 929 N N . ASN A 1 115 ? -14.617 -8.922 -4.965 1 89.75 115 ASN A N 1
ATOM 930 C CA . ASN A 1 115 ? -14.57 -10.312 -4.535 1 89.75 115 ASN A CA 1
ATOM 931 C C . ASN A 1 115 ? -15.094 -11.25 -5.621 1 89.75 115 ASN A C 1
ATOM 933 O O . ASN A 1 115 ? -14.523 -12.312 -5.863 1 89.75 115 ASN A O 1
ATOM 937 N N . GLN A 1 116 ? -16.156 -10.836 -6.207 1 93.25 116 GLN A N 1
ATOM 938 C CA . GLN A 1 116 ? -16.734 -11.648 -7.266 1 93.25 116 GLN A CA 1
ATOM 939 C C . GLN A 1 116 ? -15.781 -11.766 -8.453 1 93.25 116 GLN A C 1
ATOM 941 O O . GLN A 1 116 ? -15.539 -12.867 -8.953 1 93.25 116 GLN A O 1
ATOM 946 N N . GLN A 1 117 ? -15.281 -10.617 -8.891 1 93.88 117 GLN A N 1
ATOM 947 C CA . GLN A 1 117 ? -14.359 -10.617 -10.023 1 93.88 117 GLN A CA 1
ATOM 948 C C . GLN A 1 117 ? -13.102 -11.438 -9.711 1 93.88 117 GLN A C 1
ATOM 950 O O . GLN A 1 117 ? -12.625 -12.188 -10.562 1 93.88 117 GLN A O 1
ATOM 955 N N . LEU A 1 118 ? -12.586 -11.328 -8.508 1 93.38 118 LEU A N 1
ATOM 956 C CA . LEU A 1 118 ? -11.391 -12.062 -8.117 1 93.38 118 LEU A CA 1
ATOM 957 C C . LEU A 1 118 ? -11.664 -13.562 -8.055 1 93.38 118 LEU A C 1
ATOM 959 O O . LEU A 1 118 ? -10.844 -14.367 -8.508 1 93.38 118 LEU A O 1
ATOM 963 N N . THR A 1 119 ? -12.773 -13.875 -7.484 1 93 119 THR A N 1
ATOM 964 C CA . THR A 1 119 ? -13.156 -15.281 -7.41 1 93 119 THR A CA 1
ATOM 965 C C . THR A 1 119 ? -13.234 -15.891 -8.805 1 93 119 THR A C 1
ATOM 967 O O . THR A 1 119 ? -12.742 -17 -9.023 1 93 119 THR A O 1
ATOM 970 N N . GLU A 1 120 ? -13.773 -15.156 -9.727 1 94.62 120 GLU A N 1
ATOM 971 C CA . GLU A 1 120 ? -13.898 -15.633 -11.102 1 94.62 120 GLU A CA 1
ATOM 972 C C . GLU A 1 120 ? -12.523 -15.867 -11.727 1 94.62 120 GLU A C 1
ATOM 974 O O . GLU A 1 120 ? -12.32 -16.859 -12.43 1 94.62 120 GLU A O 1
ATOM 979 N N . VAL A 1 121 ? -11.648 -15 -11.469 1 95.25 121 VAL A N 1
ATOM 980 C CA . VAL A 1 121 ? -10.289 -15.141 -11.977 1 95.25 121 VAL A CA 1
ATOM 981 C C . VAL A 1 121 ? -9.625 -16.359 -11.336 1 95.25 121 VAL A C 1
ATOM 983 O O . VAL A 1 121 ? -9.047 -17.188 -12.039 1 95.25 121 VAL A O 1
ATOM 986 N N . LEU A 1 122 ? -9.711 -16.5 -10.031 1 94.56 122 LEU A N 1
ATOM 987 C CA . LEU A 1 122 ? -9.031 -17.562 -9.305 1 94.56 122 LEU A CA 1
ATOM 988 C C . LEU A 1 122 ? -9.57 -18.938 -9.703 1 94.56 122 LEU A C 1
ATOM 990 O O . LEU A 1 122 ? -8.828 -19.922 -9.711 1 94.56 122 LEU A O 1
ATOM 994 N N . GLN A 1 123 ? -10.812 -18.953 -10.094 1 94.81 123 GLN A N 1
ATOM 995 C CA . GLN A 1 123 ? -11.445 -20.203 -10.484 1 94.81 123 GLN A CA 1
ATOM 996 C C . GLN A 1 123 ? -10.844 -20.75 -11.773 1 94.81 123 GLN A C 1
ATOM 998 O O . GLN A 1 123 ? -10.992 -21.938 -12.086 1 94.81 123 GLN A O 1
ATOM 1003 N N . THR A 1 124 ? -10.203 -19.953 -12.562 1 95.62 124 THR A N 1
ATOM 1004 C CA . THR A 1 124 ? -9.633 -20.391 -13.828 1 95.62 124 THR A CA 1
ATOM 1005 C C . THR A 1 124 ? -8.281 -21.062 -13.609 1 95.62 124 THR A C 1
ATOM 1007 O O . THR A 1 124 ? -7.707 -21.625 -14.547 1 95.62 124 THR A O 1
ATOM 1010 N N . TYR A 1 125 ? -7.789 -21.109 -12.375 1 95.44 125 TYR A N 1
ATOM 1011 C CA . TYR A 1 125 ? -6.504 -21.719 -12.047 1 95.44 125 TYR A CA 1
ATOM 1012 C C . TYR A 1 125 ? -6.703 -23.016 -11.266 1 95.44 125 TYR A C 1
ATOM 1014 O O . TYR A 1 125 ? -7.664 -23.141 -10.508 1 95.44 125 TYR A O 1
ATOM 1022 N N . PRO A 1 126 ? -5.734 -23.969 -11.43 1 94.81 126 PRO A N 1
ATOM 1023 C CA . PRO A 1 126 ? -5.816 -25.219 -10.656 1 94.81 126 PRO A CA 1
ATOM 1024 C C . PRO A 1 126 ? -5.645 -24.984 -9.156 1 94.81 126 PRO A C 1
ATOM 1026 O O . PRO A 1 126 ? -4.875 -24.109 -8.742 1 94.81 126 PRO A O 1
ATOM 1029 N N . LYS A 1 127 ? -6.281 -25.891 -8.375 1 92.31 127 LYS A N 1
ATOM 1030 C CA . LYS A 1 127 ? -6.254 -25.75 -6.918 1 92.31 127 LYS A CA 1
ATOM 1031 C C . LYS A 1 127 ? -4.836 -25.906 -6.379 1 92.31 127 LYS A C 1
ATOM 1033 O O . LYS A 1 127 ? -4.438 -25.188 -5.453 1 92.31 127 LYS A O 1
ATOM 1038 N N . ASP A 1 128 ? -4.129 -26.828 -6.902 1 93.5 128 ASP A N 1
ATOM 1039 C CA . ASP A 1 128 ? -2.764 -27.062 -6.441 1 93.5 128 ASP A CA 1
ATOM 1040 C C . ASP A 1 128 ? -1.883 -25.844 -6.707 1 93.5 128 ASP A C 1
ATOM 1042 O O . ASP A 1 128 ? -1.023 -25.5 -5.891 1 93.5 128 ASP A O 1
ATOM 1046 N N . PHE A 1 129 ? -2.113 -25.234 -7.812 1 95.62 129 PHE A N 1
ATOM 1047 C CA . PHE A 1 129 ? -1.397 -24.016 -8.141 1 95.62 129 PHE A CA 1
ATOM 1048 C C . PHE A 1 129 ? -1.682 -22.922 -7.109 1 95.62 129 PHE A C 1
ATOM 1050 O O . PHE A 1 129 ? -0.756 -22.312 -6.578 1 95.62 129 PHE A O 1
ATOM 1057 N N . LEU A 1 130 ? -2.943 -22.766 -6.773 1 95.12 130 LEU A N 1
ATOM 1058 C CA . LEU A 1 130 ? -3.34 -21.719 -5.848 1 95.12 130 LEU A CA 1
ATOM 1059 C C . LEU A 1 130 ? -2.797 -21.984 -4.449 1 95.12 130 LEU A C 1
ATOM 1061 O O . LEU A 1 130 ? -2.436 -21.047 -3.727 1 95.12 130 LEU A O 1
ATOM 1065 N N . SER A 1 131 ? -2.75 -23.188 -4.086 1 94.19 131 SER A N 1
ATOM 1066 C CA . SER A 1 131 ? -2.152 -23.562 -2.805 1 94.19 131 SER A CA 1
ATOM 1067 C C . SER A 1 131 ? -0.675 -23.188 -2.756 1 94.19 131 SER A C 1
ATOM 1069 O O . SER A 1 131 ? -0.193 -22.656 -1.746 1 94.19 131 SER A O 1
ATOM 1071 N N . ASN A 1 132 ? 0.001 -23.422 -3.869 1 95.5 132 ASN A N 1
ATOM 1072 C CA . ASN A 1 132 ? 1.413 -23.062 -3.949 1 95.5 132 ASN A CA 1
ATOM 1073 C C . ASN A 1 132 ? 1.608 -21.547 -3.939 1 95.5 132 ASN A C 1
ATOM 1075 O O . ASN A 1 132 ? 2.604 -21.047 -3.412 1 95.5 132 ASN A O 1
ATOM 1079 N N . VAL A 1 133 ? 0.644 -20.859 -4.504 1 96.31 133 VAL A N 1
ATOM 1080 C CA . VAL A 1 133 ? 0.697 -19.391 -4.473 1 96.31 133 VAL A CA 1
ATOM 1081 C C . VAL A 1 133 ? 0.567 -18.906 -3.035 1 96.31 133 VAL A C 1
ATOM 1083 O O . VAL A 1 133 ? 1.284 -17.984 -2.619 1 96.31 133 VAL A O 1
ATOM 1086 N N . THR A 1 134 ? -0.303 -19.516 -2.309 1 95.69 134 THR A N 1
ATOM 1087 C CA . THR A 1 134 ? -0.479 -19.172 -0.901 1 95.69 134 THR A CA 1
ATOM 1088 C C . THR A 1 134 ? 0.824 -19.375 -0.13 1 95.69 134 THR A C 1
ATOM 1090 O O . THR A 1 134 ? 1.214 -18.516 0.663 1 95.69 134 THR A O 1
ATOM 1093 N N . GLN A 1 135 ? 1.475 -20.422 -0.39 1 96.06 135 GLN A N 1
ATOM 1094 C CA . GLN A 1 135 ? 2.754 -20.703 0.258 1 96.06 135 GLN A CA 1
ATOM 1095 C C . GLN A 1 135 ? 3.809 -19.672 -0.162 1 96.06 135 GLN A C 1
ATOM 1097 O O . GLN A 1 135 ? 4.594 -19.203 0.667 1 96.06 135 GLN A O 1
ATOM 1102 N N . LEU A 1 136 ? 3.867 -19.344 -1.428 1 96.25 136 LEU A N 1
ATOM 1103 C CA . LEU A 1 136 ? 4.805 -18.344 -1.93 1 96.25 136 LEU A CA 1
ATOM 1104 C C . LEU A 1 136 ? 4.605 -17.016 -1.225 1 96.25 136 LEU A C 1
ATOM 1106 O O . LEU A 1 136 ? 5.574 -16.359 -0.835 1 96.25 136 LEU A O 1
ATOM 1110 N N . MET A 1 137 ? 3.322 -16.594 -1.061 1 96.25 137 MET A N 1
ATOM 1111 C CA . MET A 1 137 ? 3.027 -15.352 -0.357 1 96.25 137 MET A CA 1
ATOM 1112 C C . MET A 1 137 ? 3.576 -15.383 1.065 1 96.25 137 MET A C 1
ATOM 1114 O O . MET A 1 137 ? 4.148 -14.398 1.538 1 96.25 137 MET A O 1
ATOM 1118 N N . THR A 1 138 ? 3.455 -16.5 1.691 1 96.19 138 THR A N 1
ATOM 1119 C CA . THR A 1 138 ? 3.971 -16.656 3.045 1 96.19 138 THR A CA 1
ATOM 1120 C C . THR A 1 138 ? 5.492 -16.547 3.062 1 96.19 138 THR A C 1
ATOM 1122 O O . THR A 1 138 ? 6.055 -15.875 3.936 1 96.19 138 THR A O 1
ATOM 1125 N N . ASP A 1 139 ? 6.109 -17.188 2.082 1 96.81 139 ASP A N 1
ATOM 1126 C CA . ASP A 1 139 ? 7.566 -17.141 1.995 1 96.81 139 ASP A CA 1
ATOM 1127 C C . ASP A 1 139 ? 8.055 -15.711 1.738 1 96.81 139 ASP A C 1
ATOM 1129 O O . ASP A 1 139 ? 9.062 -15.289 2.305 1 96.81 139 ASP A O 1
ATOM 1133 N N . VAL A 1 140 ? 7.379 -14.961 0.894 1 95.12 140 VAL A N 1
ATOM 1134 C CA . VAL A 1 140 ? 7.75 -13.578 0.583 1 95.12 140 VAL A CA 1
ATOM 1135 C C . VAL A 1 140 ? 7.555 -12.703 1.817 1 95.12 140 VAL A C 1
ATOM 1137 O O . VAL A 1 140 ? 8.391 -11.844 2.113 1 95.12 140 VAL A O 1
ATOM 1140 N N . GLU A 1 141 ? 6.477 -12.914 2.557 1 94.12 141 GLU A N 1
ATOM 1141 C CA . GLU A 1 141 ? 6.238 -12.172 3.793 1 94.12 141 GLU A CA 1
ATOM 1142 C C . GLU A 1 141 ? 7.371 -12.391 4.793 1 94.12 141 GLU A C 1
ATOM 1144 O O . GLU A 1 141 ? 7.77 -11.461 5.5 1 94.12 141 GLU A O 1
ATOM 1149 N N . ALA A 1 142 ? 7.844 -13.57 4.855 1 94.44 142 ALA A N 1
ATOM 1150 C CA . ALA A 1 142 ? 8.961 -13.883 5.746 1 94.44 142 ALA A CA 1
ATOM 1151 C C . ALA A 1 142 ? 10.203 -13.094 5.359 1 94.44 142 ALA A C 1
ATOM 1153 O O . ALA A 1 142 ? 10.977 -12.672 6.227 1 94.44 142 ALA A O 1
ATOM 1154 N N . VAL A 1 143 ? 10.398 -12.93 4.062 1 93 143 VAL A N 1
ATOM 1155 C CA . VAL A 1 143 ? 11.523 -12.141 3.584 1 93 143 VAL A CA 1
ATOM 1156 C C . VAL A 1 143 ? 11.367 -10.688 4.047 1 93 143 VAL A C 1
ATOM 1158 O O . VAL A 1 143 ? 12.328 -10.078 4.523 1 93 143 VAL A O 1
ATOM 1161 N N . TRP A 1 144 ? 10.156 -10.148 3.951 1 89.44 144 TRP A N 1
ATOM 1162 C CA . TRP A 1 144 ? 9.906 -8.781 4.395 1 89.44 144 TRP A CA 1
ATOM 1163 C C . TRP A 1 144 ? 10.18 -8.633 5.887 1 89.44 144 TRP A C 1
ATOM 1165 O O . TRP A 1 144 ? 10.75 -7.633 6.324 1 89.44 144 TRP A O 1
ATOM 1175 N N . GLU A 1 145 ? 9.812 -9.641 6.617 1 88.25 145 GLU A N 1
ATOM 1176 C CA . GLU A 1 145 ? 10.039 -9.609 8.055 1 88.25 145 GLU A CA 1
ATOM 1177 C C . GLU A 1 145 ? 11.531 -9.656 8.383 1 88.25 145 GLU A C 1
ATOM 1179 O O . GLU A 1 145 ? 11.969 -9.047 9.359 1 88.25 145 GLU A O 1
ATOM 1184 N N . SER A 1 146 ? 12.25 -10.422 7.586 1 90 146 SER A N 1
ATOM 1185 C CA . SER A 1 146 ? 13.695 -10.492 7.793 1 90 146 SER A CA 1
ATOM 1186 C C . SER A 1 146 ? 14.352 -9.133 7.574 1 90 146 SER A C 1
ATOM 1188 O O . SER A 1 146 ? 15.32 -8.789 8.25 1 90 146 SER A O 1
ATOM 1190 N N . LEU A 1 147 ? 13.859 -8.391 6.625 1 85.12 147 LEU A N 1
ATOM 1191 C CA . LEU A 1 147 ? 14.375 -7.043 6.398 1 85.12 147 LEU A CA 1
ATOM 1192 C C . LEU A 1 147 ? 14.109 -6.148 7.602 1 85.12 147 LEU A C 1
ATOM 1194 O O . LEU A 1 147 ? 14.984 -5.379 8.016 1 85.12 147 LEU A O 1
ATOM 1198 N N . ALA A 1 148 ? 12.93 -6.238 8.156 1 82.94 148 ALA A N 1
ATOM 1199 C CA . ALA A 1 148 ? 12.578 -5.449 9.336 1 82.94 148 ALA A CA 1
ATOM 1200 C C . ALA A 1 148 ? 13.516 -5.758 10.5 1 82.94 148 ALA A C 1
ATOM 1202 O O . ALA A 1 148 ? 13.945 -4.848 11.219 1 82.94 148 ALA A O 1
ATOM 1203 N N . LYS A 1 149 ? 13.758 -7.02 10.602 1 85.12 149 LYS A N 1
ATOM 1204 C CA . LYS A 1 149 ? 14.68 -7.441 11.664 1 85.12 149 LYS A CA 1
ATOM 1205 C C . LYS A 1 149 ? 16.078 -6.902 11.414 1 85.12 149 LYS A C 1
ATOM 1207 O O . LYS A 1 149 ? 16.734 -6.418 12.336 1 85.12 149 LYS A O 1
ATOM 1212 N N . ARG A 1 150 ? 16.5 -7.027 10.172 1 85.81 150 ARG A N 1
ATOM 1213 C CA . ARG A 1 150 ? 17.828 -6.547 9.812 1 85.81 150 ARG A CA 1
ATOM 1214 C C . ARG A 1 150 ? 17.953 -5.043 10.039 1 85.81 150 ARG A C 1
ATOM 1216 O O . ARG A 1 150 ? 19 -4.555 10.453 1 85.81 150 ARG A O 1
ATOM 1223 N N . ASN A 1 151 ? 16.922 -4.293 9.75 1 82.25 151 ASN A N 1
ATOM 1224 C CA . ASN A 1 151 ? 16.906 -2.848 9.953 1 82.25 151 ASN A CA 1
ATOM 1225 C C . ASN A 1 151 ? 17.109 -2.48 11.422 1 82.25 151 ASN A C 1
ATOM 1227 O O . ASN A 1 151 ? 17.766 -1.486 11.727 1 82.25 151 ASN A O 1
ATOM 1231 N N . LYS A 1 152 ? 16.609 -3.324 12.281 1 81.62 152 LYS A N 1
ATOM 1232 C CA . LYS A 1 152 ? 16.75 -3.086 13.711 1 81.62 152 LYS A CA 1
ATOM 1233 C C . LYS A 1 152 ? 18.188 -3.309 14.172 1 81.62 152 LYS A C 1
ATOM 1235 O O . LYS A 1 152 ? 18.641 -2.693 15.133 1 81.62 152 LYS A O 1
ATOM 1240 N N . GLU A 1 153 ? 18.906 -4.141 13.438 1 83.25 153 GLU A N 1
ATOM 1241 C CA . GLU A 1 153 ? 20.297 -4.453 13.766 1 83.25 153 GLU A CA 1
ATOM 1242 C C . GLU A 1 153 ? 21.25 -3.408 13.188 1 83.25 153 GLU A C 1
ATOM 1244 O O . GLU A 1 153 ? 22.391 -3.293 13.633 1 83.25 153 GLU A O 1
ATOM 1249 N N . GLY A 1 154 ? 20.766 -2.602 12.227 1 78.44 154 GLY A N 1
ATOM 1250 C CA . GLY A 1 154 ? 21.594 -1.579 11.602 1 78.44 154 GLY A CA 1
ATOM 1251 C C . GLY A 1 154 ? 22.312 -2.072 10.359 1 78.44 154 GLY A C 1
ATOM 1252 O O . GLY A 1 154 ? 22.562 -3.271 10.219 1 78.44 154 GLY A O 1
ATOM 1253 N N . TRP A 1 155 ? 22.391 -1.193 9.469 1 81.38 155 TRP A N 1
ATOM 1254 C CA . TRP A 1 155 ? 23.109 -1.496 8.234 1 81.38 155 TRP A CA 1
ATOM 1255 C C . TRP A 1 155 ? 24.547 -0.962 8.289 1 81.38 155 TRP A C 1
ATOM 1257 O O . TRP A 1 155 ? 24.812 0.036 8.961 1 81.38 155 TRP A O 1
ATOM 1267 N N . MET B 1 1 ? -14.281 -25.766 -2.893 1 57.34 1 MET B N 1
ATOM 1268 C CA . MET B 1 1 ? -13.703 -24.891 -3.904 1 57.34 1 MET B CA 1
ATOM 1269 C C . MET B 1 1 ? -13.914 -23.422 -3.539 1 57.34 1 MET B C 1
ATOM 1271 O O . MET B 1 1 ? -12.977 -22.625 -3.584 1 57.34 1 MET B O 1
ATOM 1275 N N . THR B 1 2 ? -15.094 -23.188 -3.037 1 64.44 2 THR B N 1
ATOM 1276 C CA . THR B 1 2 ? -15.469 -21.828 -2.666 1 64.44 2 THR B CA 1
ATOM 1277 C C . THR B 1 2 ? -14.695 -21.359 -1.433 1 64.44 2 THR B C 1
ATOM 1279 O O . THR B 1 2 ? -14.219 -20.234 -1.38 1 64.44 2 THR B O 1
ATOM 1282 N N . ASP B 1 3 ? -14.367 -22.312 -0.538 1 72.81 3 ASP B N 1
ATOM 1283 C CA . ASP B 1 3 ? -13.688 -21.984 0.71 1 72.81 3 ASP B CA 1
ATOM 1284 C C . ASP B 1 3 ? -12.211 -21.672 0.469 1 72.81 3 ASP B C 1
ATOM 1286 O O . ASP B 1 3 ? -11.656 -20.75 1.061 1 72.81 3 ASP B O 1
ATOM 1290 N N . GLU B 1 4 ? -11.711 -22.531 -0.456 1 74.81 4 GLU B N 1
ATOM 1291 C CA . GLU B 1 4 ? -10.297 -22.344 -0.765 1 74.81 4 GLU B CA 1
ATOM 1292 C C . GLU B 1 4 ? -10.047 -21.016 -1.459 1 74.81 4 GLU B C 1
ATOM 1294 O O . GLU B 1 4 ? -9.055 -20.344 -1.186 1 74.81 4 GLU B O 1
ATOM 1299 N N . LEU B 1 5 ? -11.008 -20.734 -2.254 1 79.38 5 LEU B N 1
ATOM 1300 C CA . LEU B 1 5 ? -10.914 -19.469 -2.986 1 79.38 5 LEU B CA 1
ATOM 1301 C C . LEU B 1 5 ? -11.055 -18.281 -2.043 1 79.38 5 LEU B C 1
ATOM 1303 O O . LEU B 1 5 ? -10.344 -17.297 -2.176 1 79.38 5 LEU B O 1
ATOM 1307 N N . LEU B 1 6 ? -11.961 -18.516 -1.118 1 74.62 6 LEU B N 1
ATOM 1308 C CA . LEU B 1 6 ? -12.148 -17.469 -0.119 1 74.62 6 LEU B CA 1
ATOM 1309 C C . LEU B 1 6 ? -10.891 -17.312 0.738 1 74.62 6 LEU B C 1
ATOM 1311 O O . LEU B 1 6 ? -10.508 -16.188 1.075 1 74.62 6 LEU B O 1
ATOM 1315 N N . ASN B 1 7 ? -10.273 -18.359 0.958 1 82.81 7 ASN B N 1
ATOM 1316 C CA . ASN B 1 7 ? -9.047 -18.344 1.753 1 82.81 7 ASN B CA 1
ATOM 1317 C C . ASN B 1 7 ? -7.918 -17.625 1.022 1 82.81 7 ASN B C 1
ATOM 1319 O O . ASN B 1 7 ? -7.188 -16.828 1.625 1 82.81 7 ASN B O 1
ATOM 1323 N N . LEU B 1 8 ? -7.895 -17.891 -0.316 1 87.19 8 LEU B N 1
ATOM 1324 C CA . LEU B 1 8 ? -6.832 -17.234 -1.075 1 87.19 8 LEU B CA 1
ATOM 1325 C C . LEU B 1 8 ? -7.082 -15.734 -1.195 1 87.19 8 LEU B C 1
ATOM 1327 O O . LEU B 1 8 ? -6.145 -14.938 -1.116 1 87.19 8 LEU B O 1
ATOM 1331 N N . ASN B 1 9 ? -8.289 -15.453 -1.377 1 85.94 9 ASN B N 1
ATOM 1332 C CA . ASN B 1 9 ? -8.641 -14.039 -1.422 1 85.94 9 ASN B CA 1
ATOM 1333 C C . ASN B 1 9 ? -8.266 -13.328 -0.124 1 85.94 9 ASN B C 1
ATOM 1335 O O . ASN B 1 9 ? -7.727 -12.219 -0.151 1 85.94 9 ASN B O 1
ATOM 1339 N N . GLN B 1 10 ? -8.555 -13.984 0.934 1 86.81 10 GLN B N 1
ATOM 1340 C CA . GLN B 1 10 ? -8.211 -13.438 2.24 1 86.81 10 GLN B CA 1
ATOM 1341 C C . GLN B 1 10 ? -6.699 -13.328 2.412 1 86.81 10 GLN B C 1
ATOM 1343 O O . GLN B 1 10 ? -6.195 -12.32 2.91 1 86.81 10 GLN B O 1
ATOM 1348 N N . LYS B 1 11 ? -6 -14.312 2 1 91.75 11 LYS B N 1
ATOM 1349 C CA . LYS B 1 11 ? -4.543 -14.305 2.088 1 91.75 11 LYS B CA 1
ATOM 1350 C C . LYS B 1 11 ? -3.947 -13.188 1.24 1 91.75 11 LYS B C 1
ATOM 1352 O O . LYS B 1 11 ? -2.979 -12.539 1.646 1 91.75 11 LYS B O 1
ATOM 1357 N N . LEU B 1 12 ? -4.516 -13.008 0.074 1 92.38 12 LEU B N 1
ATOM 1358 C CA . LEU B 1 12 ? -4.059 -11.93 -0.793 1 92.38 12 LEU B CA 1
ATOM 1359 C C . LEU B 1 12 ? -4.23 -10.578 -0.111 1 92.38 12 LEU B C 1
ATOM 1361 O O . LEU B 1 12 ? -3.314 -9.75 -0.123 1 92.38 12 LEU B O 1
ATOM 1365 N N . GLN B 1 13 ? -5.352 -10.375 0.523 1 86.38 13 GLN B N 1
ATOM 1366 C CA . GLN B 1 13 ? -5.602 -9.125 1.236 1 86.38 13 GLN B CA 1
ATOM 1367 C C . GLN B 1 13 ? -4.605 -8.93 2.375 1 86.38 13 GLN B C 1
ATOM 1369 O O . GLN B 1 13 ? -4.07 -7.836 2.559 1 86.38 13 GLN B O 1
ATOM 1374 N N . GLU B 1 14 ? -4.371 -9.969 3.104 1 88.75 14 GLU B N 1
ATOM 1375 C CA . GLU B 1 14 ? -3.412 -9.922 4.203 1 88.75 14 GLU B CA 1
ATOM 1376 C C . GLU B 1 14 ? -2.002 -9.633 3.693 1 88.75 14 GLU B C 1
ATOM 1378 O O . GLU B 1 14 ? -1.246 -8.891 4.324 1 88.75 14 GLU B O 1
ATOM 1383 N N . PHE B 1 15 ? -1.695 -10.242 2.604 1 93.56 15 PHE B N 1
ATOM 1384 C CA . PHE B 1 15 ? -0.394 -10.078 1.967 1 93.56 15 PHE B CA 1
ATOM 1385 C C . PHE B 1 15 ? -0.172 -8.625 1.56 1 93.56 15 PHE B C 1
ATOM 1387 O O . PHE B 1 15 ? 0.867 -8.039 1.872 1 93.56 15 PHE B O 1
ATOM 1394 N N . LEU B 1 16 ? -1.128 -8.062 0.938 1 90.19 16 LEU B N 1
ATOM 1395 C CA . LEU B 1 16 ? -1.054 -6.672 0.499 1 90.19 16 LEU B CA 1
ATOM 1396 C C . LEU B 1 16 ? -0.992 -5.727 1.694 1 90.19 16 LEU B C 1
ATOM 1398 O O . LEU B 1 16 ? -0.241 -4.746 1.679 1 90.19 16 LEU B O 1
ATOM 1402 N N . ALA B 1 17 ? -1.716 -6.074 2.746 1 83.19 17 ALA B N 1
ATOM 1403 C CA . ALA B 1 17 ? -1.687 -5.273 3.969 1 83.19 17 ALA B CA 1
ATOM 1404 C C . ALA B 1 17 ? -0.313 -5.336 4.633 1 83.19 17 ALA B C 1
ATOM 1406 O O . ALA B 1 17 ? 0.164 -4.34 5.176 1 83.19 17 ALA B O 1
ATOM 1407 N N . SER B 1 18 ? 0.296 -6.43 4.586 1 86.69 18 SER B N 1
ATOM 1408 C CA . SER B 1 18 ? 1.631 -6.602 5.148 1 86.69 18 SER B CA 1
ATOM 1409 C C . SER B 1 18 ? 2.656 -5.746 4.414 1 86.69 18 SER B C 1
ATOM 1411 O O . SER B 1 18 ? 3.533 -5.145 5.039 1 86.69 18 SER B O 1
ATOM 1413 N N . TYR B 1 19 ? 2.494 -5.703 3.174 1 84.44 19 TYR B N 1
ATOM 1414 C CA . TYR B 1 19 ? 3.385 -4.859 2.381 1 84.44 19 TYR B CA 1
ATOM 1415 C C . TYR B 1 19 ? 3.207 -3.391 2.742 1 84.44 19 TYR B C 1
ATOM 1417 O O . TYR B 1 19 ? 4.188 -2.652 2.867 1 84.44 19 TYR B O 1
ATOM 1425 N N . GLN B 1 20 ? 2.021 -2.988 2.91 1 78.94 20 GLN B N 1
ATOM 1426 C CA . GLN B 1 20 ? 1.725 -1.603 3.262 1 78.94 20 GLN B CA 1
ATOM 1427 C C . GLN B 1 20 ? 2.328 -1.236 4.613 1 78.94 20 GLN B C 1
ATOM 1429 O O . GLN B 1 20 ? 2.865 -0.139 4.781 1 78.94 20 GLN B O 1
ATOM 1434 N N . ARG B 1 21 ? 2.217 -2.127 5.516 1 75.5 21 ARG B N 1
ATOM 1435 C CA . ARG B 1 21 ? 2.771 -1.915 6.848 1 75.5 21 ARG B CA 1
ATOM 1436 C C . ARG B 1 21 ? 4.289 -1.771 6.793 1 75.5 21 ARG B C 1
ATOM 1438 O O . ARG B 1 21 ? 4.859 -0.89 7.441 1 75.5 21 ARG B O 1
ATOM 1445 N N . LEU B 1 22 ? 4.879 -2.59 6.051 1 73.75 22 LEU B N 1
ATOM 1446 C CA . LEU B 1 22 ? 6.332 -2.561 5.914 1 73.75 22 LEU B CA 1
ATOM 1447 C C . LEU B 1 22 ? 6.793 -1.243 5.297 1 73.75 22 LEU B C 1
ATOM 1449 O O . LEU B 1 22 ? 7.801 -0.673 5.723 1 73.75 22 LEU B O 1
ATOM 1453 N N . GLU B 1 23 ? 6.059 -0.91 4.336 1 71 23 GLU B N 1
ATOM 1454 C CA . GLU B 1 23 ? 6.387 0.341 3.66 1 71 23 GLU B CA 1
ATOM 1455 C C . GLU B 1 23 ? 6.266 1.529 4.609 1 71 23 GLU B C 1
ATOM 1457 O O . GLU B 1 23 ? 7.062 2.469 4.543 1 71 23 GLU B O 1
ATOM 1462 N N . LYS B 1 24 ? 5.324 1.414 5.465 1 66.56 24 LYS B N 1
ATOM 1463 C CA . LYS B 1 24 ? 5.105 2.492 6.426 1 66.56 24 LYS B CA 1
ATOM 1464 C C . LYS B 1 24 ? 6.164 2.467 7.527 1 66.56 24 LYS B C 1
ATOM 1466 O O . LYS B 1 24 ? 6.637 3.518 7.965 1 66.56 24 LYS B O 1
ATOM 1471 N N . GLU B 1 25 ? 6.406 1.291 8.008 1 63.09 25 GLU B N 1
ATOM 1472 C CA . GLU B 1 25 ? 7.332 1.137 9.133 1 63.09 25 GLU B CA 1
ATOM 1473 C C . GLU B 1 25 ? 8.781 1.219 8.664 1 63.09 25 GLU B C 1
ATOM 1475 O O . GLU B 1 25 ? 9.641 1.744 9.375 1 63.09 25 GLU B O 1
ATOM 1480 N N . GLN B 1 26 ? 9.195 0.4 7.742 1 55.94 26 GLN B N 1
ATOM 1481 C CA . GLN B 1 26 ? 10.578 0.18 7.336 1 55.94 26 GLN B CA 1
ATOM 1482 C C . GLN B 1 26 ? 11.156 1.42 6.66 1 55.94 26 GLN B C 1
ATOM 1484 O O . GLN B 1 26 ? 12.367 1.648 6.699 1 55.94 26 GLN B O 1
ATOM 1489 N N . HIS B 1 27 ? 10.273 2.061 5.848 1 55.72 27 HIS B N 1
ATOM 1490 C CA . HIS B 1 27 ? 11.062 3.051 5.117 1 55.72 27 HIS B CA 1
ATOM 1491 C C . HIS B 1 27 ? 11.617 4.113 6.059 1 55.72 27 HIS B C 1
ATOM 1493 O O . HIS B 1 27 ? 11.961 5.215 5.621 1 55.72 27 HIS B O 1
ATOM 1499 N N . SER B 1 28 ? 11.773 3.551 7.336 1 61.56 28 SER B N 1
ATOM 1500 C CA . SER B 1 28 ? 12.523 4.418 8.234 1 61.56 28 SER B CA 1
ATOM 1501 C C . SER B 1 28 ? 14.008 4.051 8.234 1 61.56 28 SER B C 1
ATOM 1503 O O . SER B 1 28 ? 14.359 2.871 8.234 1 61.56 28 SER B O 1
ATOM 1505 N N . ILE B 1 29 ? 14.867 4.875 7.527 1 65.94 29 ILE B N 1
ATOM 1506 C CA . ILE B 1 29 ? 16.312 4.758 7.684 1 65.94 29 ILE B CA 1
ATOM 1507 C C . ILE B 1 29 ? 16.688 4.949 9.148 1 65.94 29 ILE B C 1
ATOM 1509 O O . ILE B 1 29 ? 16.406 5.992 9.742 1 65.94 29 ILE B O 1
ATOM 1513 N N . PRO B 1 30 ? 17.156 3.762 9.758 1 66.31 30 PRO B N 1
ATOM 1514 C CA . PRO B 1 30 ? 17.5 3.906 11.172 1 66.31 30 PRO B CA 1
ATOM 1515 C C . PRO B 1 30 ? 18.328 5.168 11.453 1 66.31 30 PRO B C 1
ATOM 1517 O O . PRO B 1 30 ? 19.172 5.551 10.641 1 66.31 30 PRO B O 1
ATOM 1520 N N . ASP B 1 31 ? 17.984 5.836 12.5 1 67.75 31 ASP B N 1
ATOM 1521 C CA . ASP B 1 31 ? 18.734 6.973 13.047 1 67.75 31 ASP B CA 1
ATOM 1522 C C . ASP B 1 31 ? 18.5 8.227 12.203 1 67.75 31 ASP B C 1
ATOM 1524 O O . ASP B 1 31 ? 19.219 9.211 12.344 1 67.75 31 ASP B O 1
ATOM 1528 N N . HIS B 1 32 ? 17.703 8.078 11.164 1 75.44 32 HIS B N 1
ATOM 1529 C CA . HIS B 1 32 ? 17.391 9.266 10.383 1 75.44 32 HIS B CA 1
ATOM 1530 C C . HIS B 1 32 ? 15.891 9.57 10.438 1 75.44 32 HIS B C 1
ATOM 1532 O O . HIS B 1 32 ? 15.062 8.664 10.328 1 75.44 32 HIS B O 1
ATOM 1538 N N . ASP B 1 33 ? 15.586 10.766 10.703 1 80.19 33 ASP B N 1
ATOM 1539 C CA . ASP B 1 33 ? 14.195 11.219 10.773 1 80.19 33 ASP B CA 1
ATOM 1540 C C . ASP B 1 33 ? 13.703 11.688 9.406 1 80.19 33 ASP B C 1
ATOM 1542 O O . ASP B 1 33 ? 13.539 12.883 9.18 1 80.19 33 ASP B O 1
ATOM 1546 N N . LEU B 1 34 ? 13.664 10.742 8.453 1 87.31 34 LEU B N 1
ATOM 1547 C CA . LEU B 1 34 ? 13.219 11.047 7.098 1 87.31 34 LEU B CA 1
ATOM 1548 C C . LEU B 1 34 ? 11.969 10.25 6.742 1 87.31 34 LEU B C 1
ATOM 1550 O O . LEU B 1 34 ? 11.844 9.086 7.117 1 87.31 34 LEU B O 1
ATOM 1554 N N . THR B 1 35 ? 11.117 10.883 6.098 1 80.31 35 THR B N 1
ATOM 1555 C CA . THR B 1 35 ? 9.977 10.156 5.531 1 80.31 35 THR B CA 1
ATOM 1556 C C . THR B 1 35 ? 10.422 9.312 4.34 1 80.31 35 THR B C 1
ATOM 1558 O O . THR B 1 35 ? 11.5 9.516 3.791 1 80.31 35 THR B O 1
ATOM 1561 N N . ILE B 1 36 ? 9.531 8.422 3.959 1 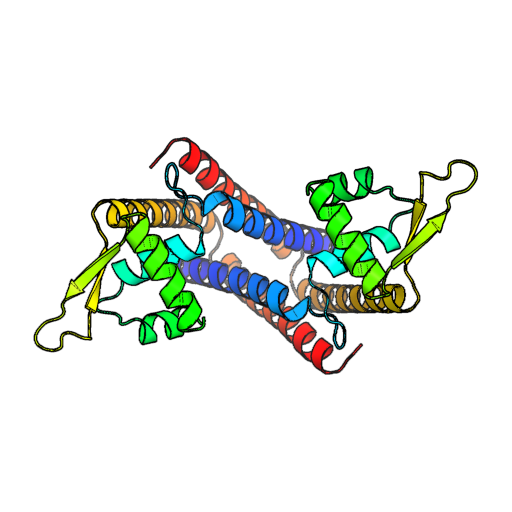80.25 36 ILE B N 1
ATOM 1562 C CA . ILE B 1 36 ? 9.805 7.578 2.801 1 80.25 36 ILE B CA 1
ATOM 1563 C C . ILE B 1 36 ? 9.961 8.445 1.554 1 80.25 36 ILE B C 1
ATOM 1565 O O . ILE B 1 36 ? 10.828 8.188 0.715 1 80.25 36 ILE B O 1
ATOM 1569 N N . ALA B 1 37 ? 9.156 9.422 1.479 1 81.69 37 ALA B N 1
ATOM 1570 C CA . ALA B 1 37 ? 9.227 10.32 0.331 1 81.69 37 ALA B CA 1
ATOM 1571 C C . ALA B 1 37 ? 10.562 11.055 0.285 1 81.69 37 ALA B C 1
ATOM 1573 O O . ALA B 1 37 ? 11.133 11.258 -0.791 1 81.69 37 ALA B O 1
ATOM 1574 N N . GLU B 1 38 ? 10.969 11.438 1.38 1 88.06 38 GLU B N 1
ATOM 1575 C CA . GLU B 1 38 ? 12.258 12.117 1.468 1 88.06 38 GLU B CA 1
ATOM 1576 C C . GLU B 1 38 ? 13.406 11.188 1.102 1 88.06 38 GLU B C 1
ATOM 1578 O O . GLU B 1 38 ? 14.336 11.578 0.389 1 88.06 38 GLU B O 1
ATOM 1583 N N . VAL B 1 39 ? 13.359 9.992 1.617 1 87.81 39 VAL B N 1
ATOM 1584 C CA . VAL B 1 39 ? 14.367 9 1.281 1 87.81 39 VAL B CA 1
ATOM 1585 C C . VAL B 1 39 ? 14.383 8.758 -0.227 1 87.81 39 VAL B C 1
ATOM 1587 O O . VAL B 1 39 ? 15.445 8.758 -0.854 1 87.81 39 VAL B O 1
ATOM 1590 N N . HIS B 1 40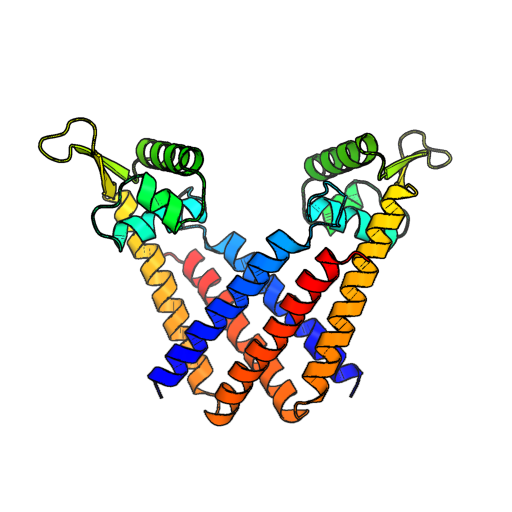 ? 13.242 8.602 -0.812 1 85.75 40 HIS B N 1
ATOM 1591 C CA . HIS B 1 40 ? 13.156 8.328 -2.2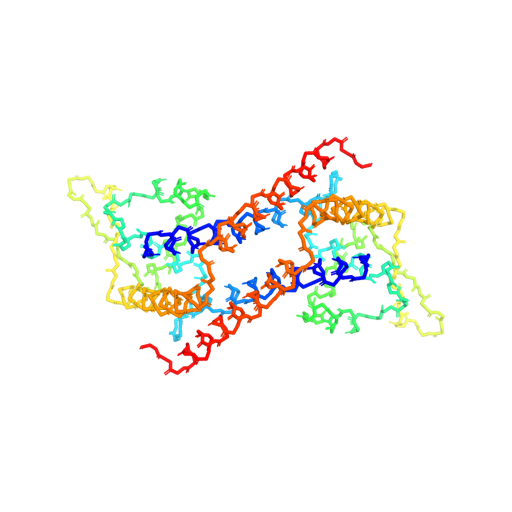42 1 85.75 40 HIS B CA 1
ATOM 1592 C C . HIS B 1 40 ? 13.695 9.492 -3.062 1 85.75 40 HIS B C 1
ATOM 1594 O O . HIS B 1 40 ? 14.281 9.297 -4.129 1 85.75 40 HIS B O 1
ATOM 1600 N N . LEU B 1 41 ? 13.469 10.633 -2.539 1 88.12 41 LEU B N 1
ATOM 1601 C CA . LEU B 1 41 ? 14.023 11.797 -3.219 1 88.12 41 LEU B CA 1
ATOM 1602 C C . LEU B 1 41 ? 15.547 11.758 -3.207 1 88.12 41 LEU B C 1
ATOM 1604 O O . LEU B 1 41 ? 16.188 12.047 -4.219 1 88.12 41 LEU B O 1
ATOM 1608 N N . LEU B 1 42 ? 16.125 11.445 -2.123 1 90.25 42 LEU B N 1
ATOM 1609 C CA . LEU B 1 42 ? 17.578 11.336 -2.012 1 90.25 42 LEU B CA 1
ATOM 1610 C C . LEU B 1 42 ? 18.109 10.266 -2.963 1 90.25 42 LEU B C 1
ATOM 1612 O O . LEU B 1 42 ? 19.141 10.469 -3.605 1 90.25 42 LEU B O 1
ATOM 1616 N N . VAL B 1 43 ? 17.375 9.203 -3.014 1 88.88 43 VAL B N 1
ATOM 1617 C CA . VAL B 1 43 ? 17.781 8.102 -3.881 1 88.88 43 VAL B CA 1
ATOM 1618 C C . VAL B 1 43 ? 17.75 8.555 -5.34 1 88.88 43 VAL B C 1
ATOM 1620 O O . VAL B 1 43 ? 18.656 8.25 -6.109 1 88.88 43 VAL B O 1
ATOM 1623 N N . LEU B 1 44 ? 16.688 9.203 -5.668 1 87.31 44 LEU B N 1
ATOM 1624 C CA . LEU B 1 44 ? 16.562 9.703 -7.031 1 87.31 44 LEU B CA 1
ATOM 1625 C C . LEU B 1 44 ? 17.734 10.625 -7.383 1 87.31 44 LEU B C 1
ATOM 1627 O O . LEU B 1 44 ? 18.297 10.531 -8.477 1 87.31 44 LEU B O 1
ATOM 1631 N N . LEU B 1 45 ? 18.062 11.43 -6.48 1 88.19 45 LEU B N 1
ATOM 1632 C CA . LEU B 1 45 ? 19.141 12.391 -6.719 1 88.19 45 LEU B CA 1
ATOM 1633 C C . LEU B 1 45 ? 20.484 11.688 -6.777 1 88.19 45 LEU B C 1
ATOM 1635 O O . LEU B 1 45 ? 21.375 12.102 -7.52 1 88.19 45 LEU B O 1
ATOM 1639 N N . ALA B 1 46 ? 20.609 10.68 -5.973 1 88.5 46 ALA B N 1
ATOM 1640 C CA . ALA B 1 46 ? 21.859 9.93 -5.941 1 88.5 46 ALA B CA 1
ATOM 1641 C C . ALA B 1 46 ? 22.094 9.203 -7.262 1 88.5 46 ALA B C 1
ATOM 1643 O O . ALA B 1 46 ? 23.234 9.117 -7.73 1 88.5 46 ALA B O 1
ATOM 1644 N N . LYS B 1 47 ? 20.969 8.508 -7.793 1 81.56 47 LYS B N 1
ATOM 1645 C CA . LYS B 1 47 ? 21.062 7.715 -9.016 1 81.56 47 LYS B CA 1
ATOM 1646 C C . LYS B 1 47 ? 21.156 8.609 -10.25 1 81.56 47 LYS B C 1
ATOM 1648 O O . LYS B 1 47 ? 21.609 8.172 -11.305 1 81.56 47 LYS B O 1
ATOM 1653 N N . GLY B 1 48 ? 20.344 9.656 -10.102 1 68.19 48 GLY B N 1
ATOM 1654 C CA . GLY B 1 48 ? 20.266 10.531 -11.258 1 68.19 48 GLY B CA 1
ATOM 1655 C C . GLY B 1 48 ? 21.438 11.5 -11.359 1 68.19 48 GLY B C 1
ATOM 1656 O O . GLY B 1 48 ? 22.172 11.68 -10.398 1 68.19 48 GLY B O 1
ATOM 1657 N N . GLU B 1 49 ? 21.703 11.836 -12.57 1 61.03 49 GLU B N 1
ATOM 1658 C CA . GLU B 1 49 ? 22.562 12.992 -12.812 1 61.03 49 GLU B CA 1
ATOM 1659 C C . GLU B 1 49 ? 21.938 14.273 -12.266 1 61.03 49 GLU B C 1
ATOM 1661 O O . GLU B 1 49 ? 20.859 14.234 -11.656 1 61.03 49 GLU B O 1
ATOM 1666 N N . ARG B 1 50 ? 22.328 15.492 -12.594 1 64.62 50 ARG B N 1
ATOM 1667 C CA . ARG B 1 50 ? 21.938 16.859 -12.273 1 64.62 50 ARG B CA 1
ATOM 1668 C C . ARG B 1 50 ? 20.484 17.109 -12.633 1 64.62 50 ARG B C 1
ATOM 1670 O O . ARG B 1 50 ? 20.094 16.953 -13.789 1 64.62 50 ARG B O 1
ATOM 1677 N N . MET B 1 51 ? 19.547 16.812 -11.594 1 73.12 51 MET B N 1
ATOM 1678 C CA . MET B 1 51 ? 18.156 17.125 -11.859 1 73.12 51 MET B CA 1
ATOM 1679 C C . MET B 1 51 ? 17.766 18.453 -11.219 1 73.12 51 MET B C 1
ATOM 1681 O O . MET B 1 51 ? 18.172 18.75 -10.102 1 73.12 51 MET B O 1
ATOM 1685 N N . ASN B 1 52 ? 17.094 19.25 -12.039 1 74.81 52 ASN B N 1
ATOM 1686 C CA . ASN B 1 52 ? 16.516 20.453 -11.453 1 74.81 52 ASN B CA 1
ATOM 1687 C C . ASN B 1 52 ? 15.188 20.172 -10.766 1 74.81 52 ASN B C 1
ATOM 1689 O O . ASN B 1 52 ? 14.695 19.047 -10.812 1 74.81 52 ASN B O 1
ATOM 1693 N N . LEU B 1 53 ? 14.727 21.125 -10.094 1 78.75 53 LEU B N 1
ATOM 1694 C CA . LEU B 1 53 ? 13.516 20.984 -9.289 1 78.75 53 LEU B CA 1
ATOM 1695 C C . LEU B 1 53 ? 12.344 20.531 -10.148 1 78.75 53 LEU B C 1
ATOM 1697 O O . LEU B 1 53 ? 11.539 19.703 -9.711 1 78.75 53 LEU B O 1
ATOM 1701 N N . SER B 1 54 ? 12.297 21.031 -11.359 1 79.69 54 SER B N 1
ATOM 1702 C CA . SER B 1 54 ? 11.195 20.688 -12.242 1 79.69 54 SER B CA 1
ATOM 1703 C C . SER B 1 54 ? 11.258 19.219 -12.656 1 79.69 54 SER B C 1
ATOM 1705 O O . SER B 1 54 ? 10.234 18.531 -12.68 1 79.69 54 SER B O 1
ATOM 1707 N N . GLN B 1 55 ? 12.344 18.75 -12.969 1 79.88 55 GLN B N 1
ATOM 1708 C CA . GLN B 1 55 ? 12.547 17.344 -13.344 1 79.88 55 GLN B CA 1
ATOM 1709 C C . GLN B 1 55 ? 12.25 16.422 -12.172 1 79.88 55 GLN B C 1
ATOM 1711 O O . GLN B 1 55 ? 11.68 15.344 -12.352 1 79.88 55 GLN B O 1
ATOM 1716 N N . LEU B 1 56 ? 12.648 16.875 -11.016 1 82.81 56 LEU B N 1
ATOM 1717 C CA . LEU B 1 56 ? 12.422 16.078 -9.812 1 82.81 56 LEU B CA 1
ATOM 1718 C C . LEU B 1 56 ? 10.93 15.953 -9.523 1 82.81 56 LEU B C 1
ATOM 1720 O O . LEU B 1 56 ? 10.445 14.867 -9.188 1 82.81 56 LEU B O 1
ATOM 1724 N N . ALA B 1 57 ? 10.242 17.062 -9.672 1 84.81 57 ALA B N 1
ATOM 1725 C CA . ALA B 1 57 ? 8.797 17.078 -9.461 1 84.81 57 ALA B CA 1
ATOM 1726 C C . ALA B 1 57 ? 8.094 16.141 -10.445 1 84.81 57 ALA B C 1
ATOM 1728 O O . ALA B 1 57 ? 7.184 15.398 -10.062 1 84.81 57 ALA B O 1
ATOM 1729 N N . GLU B 1 58 ? 8.477 16.141 -11.695 1 83.62 58 GLU B N 1
ATOM 1730 C CA . GLU B 1 58 ? 7.898 15.297 -12.742 1 83.62 58 GLU B CA 1
ATOM 1731 C C . GLU B 1 58 ? 8.148 13.82 -12.461 1 83.62 58 GLU B C 1
ATOM 1733 O O . GLU B 1 58 ? 7.23 13 -12.555 1 83.62 58 GLU B O 1
ATOM 1738 N N . ARG B 1 59 ? 9.297 13.508 -12 1 80 59 ARG B N 1
ATOM 1739 C CA . ARG B 1 59 ? 9.664 12.125 -11.742 1 80 59 ARG B CA 1
ATOM 1740 C C . ARG B 1 59 ? 8.93 11.57 -10.531 1 80 59 ARG B C 1
ATOM 1742 O O . ARG B 1 59 ? 8.578 10.391 -10.492 1 80 59 ARG B O 1
ATOM 1749 N N . ARG B 1 60 ? 8.727 12.383 -9.594 1 81.81 60 ARG B N 1
ATOM 1750 C CA . ARG B 1 60 ? 8.055 11.961 -8.367 1 81.81 60 ARG B CA 1
ATOM 1751 C C . ARG B 1 60 ? 6.539 12.117 -8.492 1 81.81 60 ARG B C 1
ATOM 1753 O O . ARG B 1 60 ? 5.793 11.672 -7.617 1 81.81 60 ARG B O 1
ATOM 1760 N N . GLN B 1 61 ? 6.133 12.773 -9.57 1 80.31 61 GLN B N 1
ATOM 1761 C CA . GLN B 1 61 ? 4.715 13.023 -9.82 1 80.31 61 GLN B CA 1
ATOM 1762 C C . GLN B 1 61 ? 4.09 13.805 -8.672 1 80.31 61 GLN B C 1
ATOM 1764 O O . GLN B 1 61 ? 3.037 13.43 -8.156 1 80.31 61 GLN B O 1
ATOM 1769 N N . ILE B 1 62 ? 4.773 14.828 -8.289 1 83.62 62 ILE B N 1
ATOM 1770 C CA . ILE B 1 62 ? 4.277 15.773 -7.297 1 83.62 62 ILE B CA 1
ATOM 1771 C C . ILE B 1 62 ? 4.449 17.203 -7.812 1 83.62 62 ILE B C 1
ATOM 1773 O O . ILE B 1 62 ? 5.105 17.422 -8.828 1 83.62 62 ILE B O 1
ATOM 1777 N N . SER B 1 63 ? 3.848 18.156 -7.145 1 87.56 63 SER B N 1
ATOM 1778 C CA . SER B 1 63 ? 3.908 19.562 -7.555 1 87.56 63 SER B CA 1
ATOM 1779 C C . SER B 1 63 ? 5.293 20.141 -7.309 1 87.56 63 SER B C 1
ATOM 1781 O O . SER B 1 63 ? 6.043 19.656 -6.465 1 87.56 63 SER B O 1
ATOM 1783 N N . ARG B 1 64 ? 5.621 21.125 -8.039 1 86.94 64 ARG B N 1
ATOM 1784 C CA . ARG B 1 64 ? 6.883 21.828 -7.859 1 86.94 64 ARG B CA 1
ATOM 1785 C C . ARG B 1 64 ? 6.98 22.422 -6.457 1 86.94 64 ARG B C 1
ATOM 1787 O O . ARG B 1 64 ? 8.055 22.422 -5.852 1 86.94 64 ARG B O 1
ATOM 1794 N N . SER B 1 65 ? 5.902 22.922 -6.027 1 91.38 65 SER B N 1
ATOM 1795 C CA . SER B 1 65 ? 5.875 23.484 -4.684 1 91.38 65 SER B CA 1
ATOM 1796 C C . SER B 1 65 ? 6.199 22.438 -3.631 1 91.38 65 SER B C 1
ATOM 1798 O O . SER B 1 65 ? 6.945 22.703 -2.688 1 91.38 65 SER B O 1
ATOM 1800 N N . ALA B 1 66 ? 5.703 21.266 -3.771 1 90.56 66 ALA B N 1
ATOM 1801 C CA . ALA B 1 66 ? 5.941 20.188 -2.822 1 90.56 66 ALA B CA 1
ATOM 1802 C C . ALA B 1 66 ? 7.406 19.75 -2.842 1 90.56 66 ALA B C 1
ATOM 1804 O O . ALA B 1 66 ? 8 19.516 -1.788 1 90.56 66 ALA B O 1
ATOM 1805 N N . VAL B 1 67 ? 7.863 19.641 -4.039 1 90.12 67 VAL B N 1
ATOM 1806 C CA . VAL B 1 67 ? 9.258 19.234 -4.16 1 90.12 67 VAL B CA 1
ATOM 1807 C C . VAL B 1 67 ? 10.164 20.297 -3.562 1 90.12 67 VAL B C 1
ATOM 1809 O O . VAL B 1 67 ? 11.148 19.984 -2.879 1 90.12 67 VAL B O 1
ATOM 1812 N N . THR B 1 68 ? 9.859 21.547 -3.83 1 91.44 68 THR B N 1
ATOM 1813 C CA . THR B 1 68 ? 10.648 22.656 -3.289 1 91.44 68 THR B CA 1
ATOM 1814 C C . THR B 1 68 ? 10.664 22.594 -1.763 1 91.44 68 THR B C 1
ATOM 1816 O O . THR B 1 68 ? 11.727 22.734 -1.145 1 91.44 68 THR B O 1
ATOM 1819 N N . GLN B 1 69 ? 9.586 22.359 -1.249 1 93.56 69 GLN B N 1
ATOM 1820 C CA . GLN B 1 69 ? 9.484 22.281 0.205 1 93.56 69 GLN B CA 1
ATOM 1821 C C . GLN B 1 69 ? 10.289 21.109 0.752 1 93.56 69 GLN B C 1
ATOM 1823 O O . GLN B 1 69 ? 10.969 21.234 1.771 1 93.56 69 GLN B O 1
ATOM 1828 N N . MET B 1 70 ? 10.188 20.047 0.099 1 92.69 70 MET B N 1
ATOM 1829 C CA . MET B 1 70 ? 10.906 18.859 0.529 1 92.69 70 MET B CA 1
ATOM 1830 C C . MET B 1 70 ? 12.414 19.062 0.436 1 92.69 70 MET B C 1
ATOM 1832 O O . MET B 1 70 ? 13.148 18.703 1.354 1 92.69 70 MET B O 1
ATOM 1836 N N . VAL B 1 71 ? 12.766 19.625 -0.634 1 92.06 71 VAL B N 1
ATOM 1837 C CA . VAL B 1 71 ? 14.188 19.906 -0.836 1 92.06 71 VAL B CA 1
ATOM 1838 C C . VAL B 1 71 ? 14.688 20.859 0.245 1 92.06 71 VAL B C 1
ATOM 1840 O O . VAL B 1 71 ? 15.734 20.625 0.848 1 92.06 71 VAL B O 1
ATOM 1843 N N . ASN B 1 72 ? 13.953 21.906 0.492 1 93.81 72 ASN B N 1
ATOM 1844 C CA . ASN B 1 72 ? 14.344 22.859 1.514 1 93.81 72 ASN B CA 1
ATOM 1845 C C . ASN B 1 72 ? 14.461 22.203 2.887 1 93.81 72 ASN B C 1
ATOM 1847 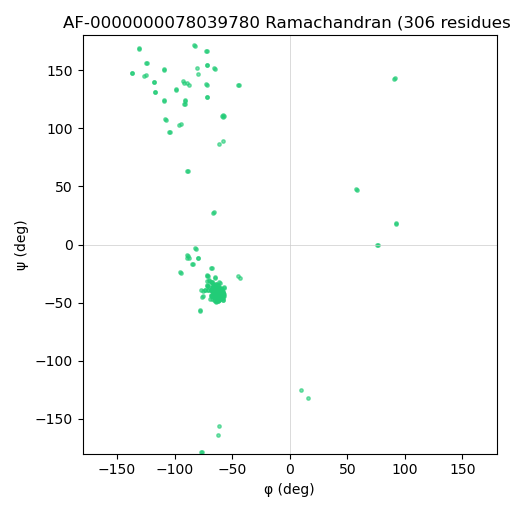O O . ASN B 1 72 ? 15.383 22.516 3.65 1 93.81 72 ASN B O 1
ATOM 1851 N N . ARG B 1 73 ? 13.617 21.344 3.168 1 94.44 73 ARG B N 1
ATOM 1852 C CA . ARG B 1 73 ? 13.664 20.609 4.43 1 94.44 73 ARG B CA 1
ATOM 1853 C C . ARG B 1 73 ? 14.922 19.734 4.508 1 94.44 73 ARG B C 1
ATOM 1855 O O . ARG B 1 73 ? 15.57 19.672 5.555 1 94.44 73 ARG B O 1
ATOM 1862 N N . LEU B 1 74 ? 15.203 19.078 3.434 1 94.75 74 LEU B N 1
ATOM 1863 C CA . LEU B 1 74 ? 16.359 18.172 3.391 1 94.75 74 LEU B CA 1
ATOM 1864 C C . LEU B 1 74 ? 17.656 18.969 3.48 1 94.75 74 LEU B C 1
ATOM 1866 O O . LEU B 1 74 ? 18.641 18.5 4.062 1 94.75 74 LEU B O 1
ATOM 1870 N N . VAL B 1 75 ? 17.641 20.172 2.918 1 94.38 75 VAL B N 1
ATOM 1871 C CA . VAL B 1 75 ? 18.797 21.062 3.041 1 94.38 75 VAL B CA 1
ATOM 1872 C C . VAL B 1 75 ? 18.953 21.516 4.488 1 94.38 75 VAL B C 1
ATOM 1874 O O . VAL B 1 75 ? 20.047 21.484 5.051 1 94.38 75 VAL B O 1
ATOM 1877 N N . LYS B 1 76 ? 17.875 21.906 4.996 1 95.19 76 LYS B N 1
ATOM 1878 C CA . LYS B 1 76 ? 17.891 22.359 6.383 1 95.19 76 LYS B CA 1
ATOM 1879 C C . LYS B 1 76 ? 18.359 21.266 7.324 1 95.19 76 LYS B C 1
ATOM 1881 O O . LYS B 1 76 ? 19.094 21.516 8.273 1 95.19 76 LYS B O 1
ATOM 1886 N N . LYS B 1 77 ? 17.969 20.016 7.035 1 94.19 77 LYS B N 1
ATOM 1887 C CA . LYS B 1 77 ? 18.312 18.859 7.871 1 94.19 77 LYS B CA 1
ATOM 1888 C C . LYS B 1 77 ? 19.734 18.391 7.586 1 94.19 77 LYS B C 1
ATOM 1890 O O . LYS B 1 77 ? 20.266 17.531 8.297 1 94.19 77 LYS B O 1
ATOM 1895 N N . GLY B 1 78 ? 20.359 18.891 6.504 1 94.94 78 GLY B N 1
ATOM 1896 C CA . GLY B 1 78 ? 21.75 18.625 6.227 1 94.94 78 GLY B CA 1
ATOM 1897 C C . GLY B 1 78 ? 21.969 17.422 5.332 1 94.94 78 GLY B C 1
ATOM 1898 O O . GLY B 1 78 ? 23.062 16.844 5.297 1 94.94 78 GLY B O 1
ATOM 1899 N N . TYR B 1 79 ? 20.938 16.938 4.59 1 95.44 79 TYR B N 1
ATOM 1900 C CA . TYR B 1 79 ? 21.062 15.781 3.725 1 95.44 79 TYR B CA 1
ATOM 1901 C C . TYR B 1 79 ? 21.375 16.203 2.293 1 95.44 79 TYR B C 1
ATOM 1903 O O . TYR B 1 79 ? 21.875 15.391 1.497 1 95.44 79 TYR B O 1
ATOM 1911 N N . LEU B 1 80 ? 20.969 17.453 1.994 1 93.25 80 LEU B N 1
ATOM 1912 C CA . LEU B 1 80 ? 21.219 18.031 0.676 1 93.25 80 LEU B CA 1
ATOM 1913 C C . LEU B 1 80 ? 21.969 19.344 0.792 1 93.25 80 LEU B C 1
ATOM 1915 O O . LEU B 1 80 ? 21.906 20.016 1.828 1 93.25 80 LEU B O 1
ATOM 1919 N N . LYS B 1 81 ? 22.656 19.734 -0.198 1 92.31 81 LYS B N 1
ATOM 1920 C CA . LYS B 1 81 ? 23.234 21.078 -0.342 1 92.31 81 LYS B CA 1
ATOM 1921 C C . LYS B 1 81 ? 23.047 21.594 -1.763 1 92.31 81 LYS B C 1
ATOM 1923 O O . LYS B 1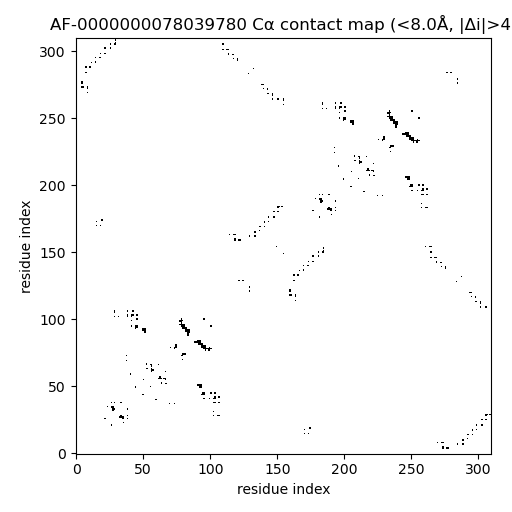 81 ? 22.953 20.812 -2.713 1 92.31 81 LYS B O 1
ATOM 1928 N N . LYS B 1 82 ? 22.891 22.859 -1.811 1 86.25 82 LYS B N 1
ATOM 1929 C CA . LYS B 1 82 ? 22.766 23.531 -3.102 1 86.25 82 LYS B CA 1
ATOM 1930 C C . LYS B 1 82 ? 24.141 23.984 -3.615 1 86.25 82 LYS B C 1
ATOM 1932 O O . LYS B 1 82 ? 24.906 24.594 -2.875 1 86.25 82 LYS B O 1
ATOM 1937 N N . GLU B 1 83 ? 24.406 23.469 -4.73 1 82.69 83 GLU B N 1
ATOM 1938 C CA . GLU B 1 83 ? 25.656 23.922 -5.355 1 82.69 83 GLU B CA 1
ATOM 1939 C C . GLU B 1 83 ? 25.375 24.797 -6.578 1 82.69 83 GLU B C 1
ATOM 1941 O O . GLU B 1 83 ? 24.5 24.469 -7.391 1 82.69 83 GLU B O 1
ATOM 1946 N N . ILE B 1 84 ? 25.906 25.953 -6.551 1 73.94 84 ILE B N 1
ATOM 1947 C CA . ILE B 1 84 ? 25.734 26.906 -7.648 1 73.94 84 ILE B CA 1
ATOM 1948 C C . ILE B 1 84 ? 26.25 26.281 -8.945 1 73.94 84 ILE B C 1
ATOM 1950 O O . ILE B 1 84 ? 27.344 25.703 -8.977 1 73.94 84 ILE B O 1
ATOM 1954 N N . SER B 1 85 ? 25.312 26.016 -9.797 1 63.59 85 SER B N 1
ATOM 1955 C CA . SER B 1 85 ? 25.75 25.562 -11.117 1 63.59 85 SER B CA 1
ATOM 1956 C C . SER B 1 85 ? 26.375 26.703 -11.914 1 63.59 85 SER B C 1
ATOM 1958 O O . SER B 1 85 ? 25.75 27.75 -12.109 1 63.59 85 SER B O 1
ATOM 1960 N N . GLY B 1 86 ? 27.531 26.422 -12.359 1 59.59 86 GLY B N 1
ATOM 1961 C CA . GLY B 1 86 ? 28.266 27.359 -13.203 1 59.59 86 GLY B CA 1
ATOM 1962 C C . GLY B 1 86 ? 27.641 28.734 -13.281 1 59.59 86 GLY B C 1
ATOM 1963 O O . GLY B 1 86 ? 27.016 29.188 -12.312 1 59.59 86 GLY B O 1
ATOM 1964 N N . GLN B 1 87 ? 27.359 29.219 -14.617 1 55.56 87 GLN B N 1
ATOM 1965 C CA . GLN B 1 87 ? 27.188 30.562 -15.141 1 55.56 87 GLN B CA 1
ATOM 1966 C C . GLN B 1 87 ? 25.859 31.156 -14.68 1 55.56 87 GLN B C 1
ATOM 1968 O O . GLN B 1 87 ? 25.656 32.375 -14.773 1 55.56 87 GLN B O 1
ATOM 1973 N N . LYS B 1 88 ? 24.844 30.281 -14.492 1 56.53 88 LYS B N 1
ATOM 1974 C CA . LYS B 1 88 ? 23.578 30.953 -14.18 1 56.53 88 LYS B CA 1
ATOM 1975 C C . LYS B 1 88 ? 23.188 30.766 -12.719 1 56.53 88 LYS B C 1
ATOM 1977 O O . LYS B 1 88 ? 23.109 29.625 -12.234 1 56.53 88 LYS B O 1
ATOM 1982 N N . LYS B 1 89 ? 23.344 31.891 -12.016 1 53.97 89 LYS B N 1
ATOM 1983 C CA . LYS B 1 89 ? 23.141 32.062 -10.586 1 53.97 89 LYS B CA 1
ATOM 1984 C C . LYS B 1 89 ? 21.859 31.359 -10.133 1 53.97 89 LYS B C 1
ATOM 1986 O O . LYS B 1 89 ? 21.781 30.859 -9.008 1 53.97 89 LYS B O 1
ATOM 1991 N N . SER B 1 90 ? 20.875 31.266 -11.062 1 55.5 90 SER B N 1
ATOM 1992 C CA . SER B 1 90 ? 19.547 30.812 -10.633 1 55.5 90 SER B CA 1
ATOM 1993 C C . SER B 1 90 ? 19.453 29.297 -10.688 1 55.5 90 SER B C 1
ATOM 1995 O O . SER B 1 90 ? 18.516 28.703 -10.141 1 55.5 90 SER B O 1
ATOM 1997 N N . ALA B 1 91 ? 20.422 28.703 -11.312 1 65.12 91 ALA B N 1
ATOM 1998 C CA . ALA B 1 91 ? 20.266 27.266 -11.445 1 65.12 91 ALA B CA 1
ATOM 1999 C C . ALA B 1 91 ? 21.188 26.531 -10.469 1 65.12 91 ALA B C 1
ATOM 2001 O O . ALA B 1 91 ? 22.391 26.781 -10.43 1 65.12 91 ALA B O 1
ATOM 2002 N N . TYR B 1 92 ? 20.656 26.141 -9.328 1 75.12 92 TYR B N 1
ATOM 2003 C CA . TYR B 1 92 ? 21.469 25.344 -8.414 1 75.12 92 TYR B CA 1
ATOM 2004 C C . TYR B 1 92 ? 21.281 23.859 -8.672 1 75.12 92 TYR B C 1
ATOM 2006 O O . TYR B 1 92 ? 20.234 23.438 -9.188 1 75.12 92 TYR B O 1
ATOM 2014 N N . ASN B 1 93 ? 22.422 23.25 -8.594 1 80.38 93 ASN B N 1
ATOM 2015 C CA . ASN B 1 93 ? 22.375 21.781 -8.547 1 80.38 93 ASN B CA 1
ATOM 2016 C C . ASN B 1 93 ? 22.234 21.266 -7.121 1 80.38 93 ASN B C 1
ATOM 2018 O O . ASN B 1 93 ? 22.781 21.859 -6.188 1 80.38 93 ASN B O 1
ATOM 2022 N N . LEU B 1 94 ? 21.375 20.281 -7.016 1 87 94 LEU B N 1
ATOM 2023 C CA . LEU B 1 94 ? 21.219 19.625 -5.723 1 87 94 LEU B CA 1
ATOM 2024 C C . LEU B 1 94 ? 22.172 18.438 -5.59 1 87 94 LEU B C 1
ATOM 2026 O O . LEU B 1 94 ? 22.234 17.594 -6.477 1 87 94 LEU B O 1
ATOM 2030 N N . VAL B 1 95 ? 22.953 18.547 -4.539 1 88.38 95 VAL B N 1
ATOM 2031 C CA . VAL B 1 95 ? 23.906 17.453 -4.316 1 88.38 95 VAL B CA 1
ATOM 2032 C C . VAL B 1 95 ? 23.719 16.891 -2.914 1 88.38 95 VAL B C 1
ATOM 2034 O O . VAL B 1 95 ? 23.438 17.625 -1.966 1 88.38 95 VAL B O 1
ATOM 2037 N N . LEU B 1 96 ? 23.938 15.578 -2.846 1 93.5 96 LEU B N 1
ATOM 2038 C CA . LEU B 1 96 ? 23.844 14.945 -1.535 1 93.5 96 LEU B CA 1
ATOM 2039 C C . LEU B 1 96 ? 25.047 15.32 -0.67 1 93.5 96 LEU B C 1
ATOM 2041 O O . LEU B 1 96 ? 26.172 15.367 -1.157 1 93.5 96 LEU B O 1
ATOM 2045 N N . THR B 1 97 ? 24.797 15.609 0.631 1 94.62 97 THR B N 1
ATOM 2046 C CA . THR B 1 97 ? 25.891 15.695 1.608 1 94.62 97 THR B CA 1
ATOM 2047 C C . THR B 1 97 ? 26.359 14.297 2.008 1 94.62 97 THR B C 1
ATOM 2049 O O . THR B 1 97 ? 25.891 13.297 1.474 1 94.62 97 THR B O 1
ATOM 2052 N N . GLN B 1 98 ? 27.328 14.25 2.91 1 95.19 98 GLN B N 1
ATOM 2053 C CA . GLN B 1 98 ? 27.766 12.961 3.43 1 95.19 98 GLN B CA 1
ATOM 2054 C C . GLN B 1 98 ? 26.625 12.227 4.133 1 95.19 98 GLN B C 1
ATOM 2056 O O . GLN B 1 98 ? 26.484 11.008 3.977 1 95.19 98 GLN B O 1
ATOM 2061 N N . ALA B 1 99 ? 25.891 12.984 4.828 1 94.12 99 ALA B N 1
ATOM 2062 C CA . ALA B 1 99 ? 24.734 12.406 5.512 1 94.12 99 ALA B CA 1
ATOM 2063 C C . ALA B 1 99 ? 23.719 11.867 4.512 1 94.12 99 ALA B C 1
ATOM 2065 O O . ALA B 1 99 ? 23.156 10.781 4.707 1 94.12 99 ALA B O 1
ATOM 2066 N N . GLY B 1 100 ? 23.5 12.617 3.482 1 93.62 100 GLY B N 1
ATOM 2067 C CA . GLY B 1 100 ? 22.609 12.164 2.424 1 93.62 100 GLY B CA 1
ATOM 2068 C C . GLY B 1 100 ? 23.094 10.898 1.737 1 93.62 100 GLY B C 1
ATOM 2069 O O . GLY B 1 100 ? 22.297 10.008 1.427 1 93.62 100 GLY B O 1
ATOM 2070 N N . GLN B 1 101 ? 24.375 10.867 1.582 1 93.25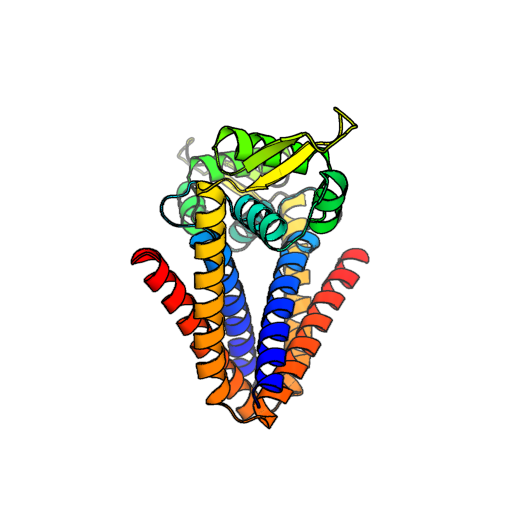 101 GLN B N 1
ATOM 2071 C CA . GLN B 1 101 ? 24.984 9.695 0.955 1 93.25 101 GLN B CA 1
ATOM 2072 C C . GLN B 1 101 ? 24.844 8.461 1.841 1 93.25 101 GLN B C 1
ATOM 2074 O O . GLN B 1 101 ? 24.625 7.352 1.343 1 93.25 101 GLN B O 1
ATOM 2079 N N . LYS B 1 102 ? 24.984 8.68 3.043 1 92.25 102 LYS B N 1
ATOM 2080 C CA . LYS B 1 102 ? 24.812 7.566 3.977 1 92.25 102 LYS B CA 1
ATOM 2081 C C . LYS B 1 102 ? 23.406 6.984 3.891 1 92.25 102 LYS B C 1
ATOM 2083 O O . LYS B 1 102 ? 23.219 5.766 3.924 1 92.25 102 LYS B O 1
ATOM 2088 N N . VAL B 1 103 ? 22.453 7.863 3.799 1 91.12 103 VAL B N 1
ATOM 2089 C CA . VAL B 1 103 ? 21.062 7.426 3.672 1 91.12 103 VAL B CA 1
ATOM 2090 C C . VAL B 1 103 ? 20.875 6.637 2.377 1 91.12 103 VAL B C 1
ATOM 2092 O O . VAL B 1 103 ? 20.25 5.582 2.365 1 91.12 103 VAL B O 1
ATOM 2095 N N . TYR B 1 104 ? 21.438 7.145 1.32 1 90.94 104 TYR B N 1
ATOM 2096 C CA . TYR B 1 104 ? 21.359 6.473 0.03 1 90.94 104 TYR B CA 1
ATOM 2097 C C . TYR B 1 104 ? 21.969 5.074 0.107 1 90.94 104 TYR B C 1
ATOM 2099 O O . TYR B 1 104 ? 21.359 4.105 -0.362 1 90.94 104 TYR B O 1
ATOM 2107 N N . LEU B 1 105 ? 23.094 4.996 0.72 1 91.56 105 LEU B N 1
ATOM 2108 C CA . LEU B 1 105 ? 23.797 3.721 0.803 1 91.56 105 LEU B CA 1
ATOM 2109 C C . LEU B 1 105 ? 23.016 2.723 1.648 1 91.56 105 LEU B C 1
ATOM 2111 O O . LEU B 1 105 ? 22.922 1.542 1.304 1 91.56 105 LEU B O 1
ATOM 2115 N N . CYS B 1 106 ? 22.469 3.221 2.705 1 89.5 106 CYS B N 1
ATOM 2116 C CA . CYS B 1 106 ? 21.641 2.363 3.545 1 89.5 106 CYS B CA 1
ATOM 2117 C C . CYS B 1 106 ? 20.438 1.833 2.771 1 89.5 106 CYS B C 1
ATOM 2119 O O . CYS B 1 106 ? 20.141 0.641 2.832 1 89.5 106 CYS B O 1
ATOM 2121 N N . HIS B 1 107 ? 19.797 2.701 2.076 1 88.5 107 HIS B N 1
ATOM 2122 C CA . HIS B 1 107 ? 18.656 2.299 1.253 1 88.5 107 HIS B CA 1
ATOM 2123 C C . HIS B 1 107 ? 19.078 1.244 0.23 1 88.5 107 HIS B C 1
ATOM 2125 O O . HIS B 1 107 ? 18.344 0.275 0.006 1 88.5 107 HIS B O 1
ATOM 2131 N N . GLN B 1 108 ? 20.188 1.471 -0.374 1 89.69 108 GLN B N 1
ATOM 2132 C CA . GLN B 1 108 ? 20.688 0.519 -1.363 1 89.69 108 GLN B CA 1
ATOM 2133 C C . GLN B 1 108 ? 20.953 -0.842 -0.729 1 89.69 108 GLN B C 1
ATOM 2135 O O . GLN B 1 108 ? 20.641 -1.88 -1.319 1 89.69 108 GLN B O 1
ATOM 2140 N N . GLN B 1 109 ? 21.562 -0.803 0.391 1 91.25 109 GLN B N 1
ATOM 2141 C CA . GLN B 1 109 ? 21.828 -2.047 1.1 1 91.25 109 GLN B CA 1
ATOM 2142 C C . GLN B 1 109 ? 20.547 -2.787 1.439 1 91.25 109 GLN B C 1
ATOM 2144 O O . GLN B 1 109 ? 20.484 -4.016 1.33 1 91.25 109 GLN B O 1
ATOM 2149 N N . GLN B 1 110 ? 19.562 -2.064 1.896 1 87.25 110 GLN B N 1
ATOM 2150 C CA . GLN B 1 110 ? 18.266 -2.664 2.176 1 87.25 110 GLN B CA 1
ATOM 2151 C C . GLN B 1 110 ? 17.688 -3.314 0.927 1 87.25 110 GLN B C 1
ATOM 2153 O O . GLN B 1 110 ? 17.172 -4.438 0.984 1 87.25 110 GLN B O 1
ATOM 2158 N N . HIS B 1 111 ? 17.75 -2.59 -0.182 1 86.81 111 HIS B N 1
ATOM 2159 C CA . HIS B 1 111 ? 17.25 -3.098 -1.451 1 86.81 111 HIS B CA 1
ATOM 2160 C C . HIS B 1 111 ? 18 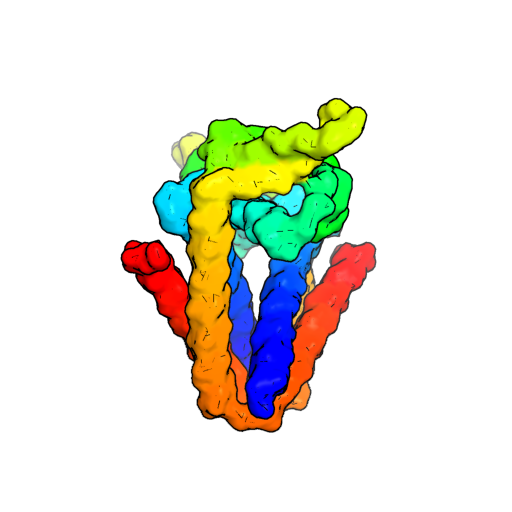-4.352 -1.886 1 86.81 111 HIS B C 1
ATOM 2162 O O . HIS B 1 111 ? 17.391 -5.324 -2.328 1 86.81 111 HIS B O 1
ATOM 2168 N N . ASP B 1 112 ? 19.281 -4.297 -1.779 1 90.75 112 ASP B N 1
ATOM 2169 C CA . ASP B 1 112 ? 20.109 -5.441 -2.164 1 90.75 112 ASP B CA 1
ATOM 2170 C C . ASP B 1 112 ? 19.797 -6.66 -1.302 1 90.75 112 ASP B C 1
ATOM 2172 O O . ASP B 1 112 ? 19.703 -7.777 -1.811 1 90.75 112 ASP B O 1
ATOM 2176 N N . PHE B 1 113 ? 19.688 -6.434 -0.038 1 90.38 113 PHE B N 1
ATOM 2177 C CA . PHE B 1 113 ? 19.344 -7.5 0.897 1 90.38 113 PHE B CA 1
ATOM 2178 C C . PHE B 1 113 ? 18 -8.133 0.531 1 90.38 113 PHE B C 1
ATOM 2180 O O . PHE B 1 113 ? 17.906 -9.35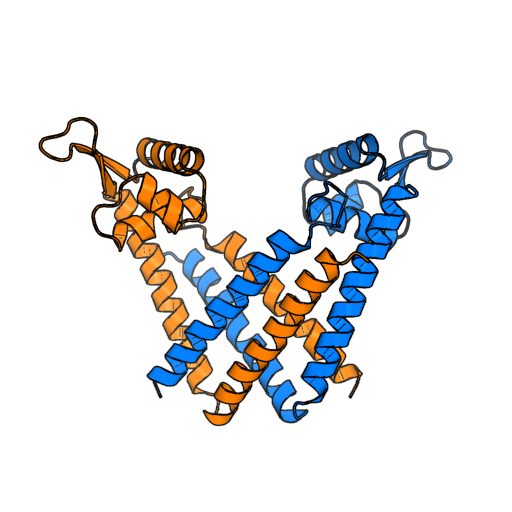9 0.427 1 90.38 113 PHE B O 1
ATOM 2187 N N . LEU B 1 114 ? 17.031 -7.316 0.286 1 88.94 114 LEU B N 1
ATOM 2188 C CA . LEU B 1 114 ? 15.703 -7.789 -0.066 1 88.94 114 LEU B CA 1
ATOM 2189 C C . LEU B 1 114 ? 15.734 -8.57 -1.374 1 88.94 114 LEU B C 1
ATOM 2191 O O . LEU B 1 114 ? 15.148 -9.656 -1.467 1 88.94 114 LEU B O 1
ATOM 2195 N N . ASN B 1 115 ? 16.359 -8.023 -2.363 1 89.94 115 ASN B N 1
ATOM 2196 C CA . ASN B 1 115 ? 16.453 -8.68 -3.662 1 89.94 115 ASN B CA 1
ATOM 2197 C C . ASN B 1 115 ? 17.125 -10.047 -3.557 1 89.94 115 ASN B C 1
ATOM 2199 O O . ASN B 1 115 ? 16.672 -11.008 -4.18 1 89.94 115 ASN B O 1
ATOM 2203 N N . GLN B 1 116 ? 18.156 -10.07 -2.807 1 93.31 116 GLN B N 1
ATOM 2204 C CA . GLN B 1 116 ? 18.859 -11.336 -2.627 1 93.31 116 GLN B CA 1
ATOM 2205 C C . GLN B 1 116 ? 17.984 -12.367 -1.937 1 93.31 116 GLN B C 1
ATOM 2207 O O . GLN B 1 116 ? 17.891 -13.508 -2.395 1 93.31 116 GLN B O 1
ATOM 2212 N N . GLN B 1 117 ? 17.375 -11.945 -0.84 1 94 117 GLN B N 1
ATOM 2213 C CA . GLN B 1 117 ? 16.5 -12.852 -0.096 1 94 117 GLN B CA 1
ATOM 2214 C C . GLN B 1 117 ? 15.336 -13.328 -0.954 1 94 117 GLN B C 1
ATOM 2216 O O . GLN B 1 117 ? 14.984 -14.508 -0.933 1 94 117 GLN B O 1
ATOM 2221 N N . LEU B 1 118 ? 14.75 -12.453 -1.734 1 93.44 118 LEU B N 1
ATOM 2222 C CA . LEU B 1 118 ? 13.625 -12.797 -2.594 1 93.44 118 LEU B CA 1
ATOM 2223 C C . LEU B 1 118 ? 14.062 -13.758 -3.697 1 93.44 118 LEU B C 1
ATOM 2225 O O . LEU B 1 118 ? 13.352 -14.727 -4 1 93.44 118 LEU B O 1
ATOM 2229 N N . THR B 1 119 ? 15.172 -13.438 -4.258 1 93.12 119 THR B N 1
ATOM 2230 C CA . THR B 1 119 ? 15.703 -14.305 -5.301 1 93.12 119 THR B CA 1
ATOM 2231 C C . THR B 1 119 ? 15.906 -15.727 -4.773 1 93.12 119 THR B C 1
ATOM 2233 O O . THR B 1 119 ? 15.555 -16.703 -5.441 1 93.12 119 THR B O 1
ATOM 2236 N N . GLU B 1 120 ? 16.422 -15.82 -3.582 1 94.69 120 GLU B N 1
ATOM 2237 C CA . GLU B 1 120 ? 16.656 -17.125 -2.967 1 94.69 120 GLU B CA 1
ATOM 2238 C C . GLU B 1 120 ? 15.344 -17.875 -2.766 1 94.69 120 GLU B C 1
ATOM 2240 O O . GLU B 1 120 ? 15.273 -19.094 -3 1 94.69 120 GLU B O 1
ATOM 2245 N N . VAL B 1 121 ? 14.367 -17.203 -2.359 1 95.31 121 VAL B N 1
ATOM 2246 C CA . VAL B 1 121 ? 13.055 -17.812 -2.172 1 95.31 121 VAL B CA 1
ATOM 2247 C C . VAL B 1 121 ? 12.5 -18.266 -3.518 1 95.31 121 VAL B C 1
ATOM 2249 O O . VAL B 1 121 ? 12.039 -19.406 -3.66 1 95.31 121 VAL B O 1
ATOM 2252 N N . LEU B 1 122 ? 12.539 -17.406 -4.527 1 94.62 122 LEU B N 1
ATOM 2253 C CA . LEU B 1 122 ? 11.938 -17.688 -5.828 1 94.62 122 LEU B CA 1
ATOM 2254 C C . LEU B 1 122 ? 12.641 -18.859 -6.512 1 94.62 122 LEU B C 1
ATOM 2256 O O . LEU B 1 122 ? 12.016 -19.625 -7.242 1 94.62 122 LEU B O 1
ATOM 2260 N N . GLN B 1 123 ? 13.898 -19.016 -6.188 1 94.88 123 GLN B N 1
ATOM 2261 C CA . GLN B 1 123 ? 14.688 -20.078 -6.789 1 94.88 123 GLN B CA 1
ATOM 2262 C C . GLN B 1 123 ? 14.211 -21.453 -6.316 1 94.88 123 GLN B C 1
ATOM 2264 O O . GLN B 1 123 ? 14.5 -22.469 -6.945 1 94.88 123 GLN B O 1
ATOM 2269 N N . THR B 1 124 ? 13.523 -21.531 -5.227 1 95.62 124 THR B N 1
ATOM 2270 C CA . THR B 1 124 ? 13.062 -22.812 -4.684 1 95.62 124 THR B CA 1
ATOM 2271 C C . THR B 1 124 ? 11.789 -23.266 -5.387 1 95.62 124 THR B C 1
ATOM 2273 O O . THR B 1 124 ? 11.328 -24.391 -5.172 1 95.62 124 THR B O 1
ATOM 2276 N N . TYR B 1 125 ? 11.242 -22.453 -6.293 1 95.44 125 TYR B N 1
ATOM 2277 C CA . TYR B 1 125 ? 10.016 -22.797 -7.016 1 95.44 125 TYR B CA 1
ATOM 2278 C C . TYR B 1 125 ? 10.32 -23.094 -8.477 1 95.44 125 TYR B C 1
ATOM 2280 O O . TYR B 1 125 ? 11.25 -22.531 -9.055 1 95.44 125 TYR B O 1
ATOM 2288 N N . PRO B 1 126 ? 9.469 -23.984 -9.102 1 94.81 126 PRO B N 1
ATOM 2289 C CA . PRO B 1 126 ? 9.648 -24.266 -10.531 1 94.81 126 PRO B CA 1
ATOM 2290 C C . PRO B 1 126 ? 9.391 -23.047 -11.414 1 94.81 126 PRO B C 1
ATOM 2292 O O . PRO B 1 126 ? 8.508 -22.234 -11.109 1 94.81 126 PRO B O 1
ATOM 2295 N N . LYS B 1 127 ? 10.086 -23.047 -12.57 1 92.31 127 LYS B N 1
ATOM 2296 C CA . LYS B 1 127 ? 9.977 -21.922 -13.492 1 92.31 127 LYS B CA 1
ATOM 2297 C C . LYS B 1 127 ? 8.555 -21.781 -14.039 1 92.31 127 LYS B C 1
ATOM 2299 O O . LYS B 1 127 ? 8.047 -20.672 -14.188 1 92.31 127 LYS B O 1
ATOM 2304 N N . ASP B 1 128 ? 7.973 -22.875 -14.367 1 93.56 128 ASP B N 1
ATOM 2305 C CA . ASP B 1 128 ? 6.621 -22.859 -14.914 1 93.56 128 ASP B CA 1
ATOM 2306 C C . ASP B 1 128 ? 5.629 -22.297 -13.891 1 93.56 128 ASP B C 1
ATOM 2308 O O . ASP B 1 128 ? 4.695 -21.578 -14.25 1 93.56 128 ASP B O 1
ATOM 2312 N N . PHE B 1 129 ? 5.848 -22.656 -12.688 1 95.62 129 PHE B N 1
ATOM 2313 C CA . PHE B 1 129 ? 5.02 -22.125 -11.609 1 95.62 129 PHE B CA 1
ATOM 2314 C C . PHE B 1 129 ? 5.133 -20.609 -11.539 1 95.62 129 PHE B C 1
ATOM 2316 O O . PHE B 1 129 ? 4.121 -19.906 -11.508 1 95.62 129 PHE B O 1
ATOM 2323 N N . LEU B 1 130 ? 6.352 -20.125 -11.586 1 95.12 130 LEU B N 1
ATOM 2324 C CA . LEU B 1 130 ? 6.59 -18.688 -11.461 1 95.12 130 LEU B CA 1
ATOM 2325 C C . LEU B 1 130 ? 6.012 -17.922 -12.648 1 95.12 130 LEU B C 1
ATOM 2327 O O . LEU B 1 130 ? 5.52 -16.812 -12.5 1 95.12 130 LEU B O 1
ATOM 2331 N N . SER B 1 131 ? 6.086 -18.5 -13.773 1 94.25 131 SER B N 1
ATOM 2332 C CA . SER B 1 131 ? 5.469 -17.891 -14.953 1 94.25 131 SER B CA 1
ATOM 2333 C C . SER B 1 131 ? 3.959 -17.766 -14.781 1 94.25 131 SER B C 1
ATOM 2335 O O . SER B 1 131 ? 3.375 -16.734 -15.133 1 94.25 131 SER B O 1
ATOM 2337 N N . ASN B 1 132 ? 3.369 -18.812 -14.219 1 95.56 132 ASN B N 1
ATOM 2338 C CA . ASN B 1 132 ? 1.932 -18.781 -13.969 1 95.56 132 ASN B CA 1
ATOM 2339 C C . ASN B 1 132 ? 1.57 -17.75 -12.898 1 95.56 132 ASN B C 1
ATOM 2341 O O . ASN B 1 132 ? 0.501 -17.141 -12.953 1 95.56 132 ASN B O 1
ATOM 2345 N N . VAL B 1 133 ? 2.477 -17.562 -11.953 1 96.25 133 VAL B N 1
ATOM 2346 C CA . VAL B 1 133 ? 2.262 -16.547 -10.93 1 96.25 133 VAL B CA 1
ATOM 2347 C C . VAL B 1 133 ? 2.268 -15.156 -11.57 1 96.25 133 VAL B C 1
ATOM 2349 O O . VAL B 1 133 ? 1.436 -14.312 -11.242 1 96.25 133 VAL B O 1
ATOM 2352 N N . THR B 1 134 ? 3.16 -14.969 -12.492 1 95.69 134 THR B N 1
ATOM 2353 C CA . THR B 1 134 ? 3.232 -13.703 -13.211 1 95.69 134 THR B CA 1
ATOM 2354 C C . THR B 1 134 ? 1.923 -13.422 -13.945 1 95.69 134 THR B C 1
ATOM 2356 O O . THR B 1 134 ? 1.403 -12.305 -13.898 1 95.69 134 THR B O 1
ATOM 2359 N N . GLN B 1 135 ? 1.415 -14.414 -14.555 1 96.06 135 GLN B N 1
ATOM 2360 C CA . GLN B 1 135 ? 0.144 -14.273 -15.258 1 96.06 135 GLN B CA 1
ATOM 2361 C C . GLN B 1 135 ? -0.995 -13.992 -14.281 1 96.06 135 GLN B C 1
ATOM 2363 O O . GLN B 1 135 ? -1.865 -13.164 -14.562 1 96.06 135 GLN B O 1
ATOM 2368 N N . LEU B 1 136 ? -1.038 -14.68 -13.164 1 96.25 136 LEU B N 1
ATOM 2369 C CA . LEU B 1 136 ? -2.057 -14.453 -12.148 1 96.25 136 LEU B CA 1
ATOM 2370 C C . LEU B 1 136 ? -2.035 -13.008 -11.664 1 96.25 136 LEU B C 1
ATOM 2372 O O . LEU B 1 136 ? -3.088 -12.383 -11.516 1 96.25 136 LEU B O 1
ATOM 2376 N N . MET B 1 137 ? -0.816 -12.461 -11.414 1 96.25 137 MET B N 1
ATOM 2377 C CA . MET B 1 137 ? -0.691 -11.062 -11 1 96.25 137 MET B CA 1
ATOM 2378 C C . MET B 1 137 ? -1.298 -10.133 -12.039 1 96.25 137 MET B C 1
ATOM 2380 O O . MET B 1 137 ? -1.997 -9.18 -11.688 1 96.25 137 MET B O 1
ATOM 2384 N N . THR B 1 138 ? -1.076 -10.43 -13.281 1 96.25 138 THR B N 1
ATOM 2385 C CA . THR B 1 138 ? -1.633 -9.625 -14.367 1 96.25 138 THR B CA 1
ATOM 2386 C C . THR B 1 138 ? -3.158 -9.695 -14.359 1 96.25 138 THR B C 1
ATOM 2388 O O . THR B 1 138 ? -3.832 -8.68 -14.516 1 96.25 138 THR B O 1
ATOM 2391 N N . ASP B 1 139 ? -3.66 -10.914 -14.164 1 96.75 139 ASP B N 1
ATOM 2392 C CA . ASP B 1 139 ? -5.109 -11.102 -14.141 1 96.75 139 ASP B CA 1
ATOM 2393 C C . ASP B 1 139 ? -5.742 -10.359 -12.969 1 96.75 139 ASP B C 1
ATOM 2395 O O . ASP B 1 139 ? -6.816 -9.773 -13.102 1 96.75 139 ASP B O 1
ATOM 2399 N N . VAL B 1 140 ? -5.121 -10.375 -11.805 1 95.06 140 VAL B N 1
ATOM 2400 C CA . VAL B 1 140 ? -5.621 -9.688 -10.617 1 95.06 140 VAL B CA 1
ATOM 2401 C C . VAL B 1 140 ? -5.586 -8.18 -10.836 1 95.06 140 VAL B C 1
ATOM 2403 O O . VAL B 1 140 ? -6.52 -7.465 -10.461 1 95.06 140 VAL B O 1
ATOM 2406 N N . GLU B 1 141 ? -4.523 -7.664 -11.438 1 94.06 141 GLU B N 1
ATOM 2407 C CA . GLU B 1 141 ? -4.43 -6.242 -11.75 1 94.06 141 GLU B CA 1
ATOM 2408 C C . GLU B 1 141 ? -5.574 -5.801 -12.656 1 94.06 141 GLU B C 1
ATOM 2410 O O . GLU B 1 141 ? -6.102 -4.699 -12.508 1 94.06 141 GLU B O 1
ATOM 2415 N N . ALA B 1 142 ? -5.914 -6.629 -13.586 1 94.44 142 ALA B N 1
ATOM 2416 C CA . ALA B 1 142 ? -7.027 -6.324 -14.477 1 94.44 142 ALA B CA 1
ATOM 2417 C C . ALA B 1 142 ? -8.336 -6.195 -13.703 1 94.44 142 ALA B C 1
ATOM 2419 O O . ALA B 1 142 ? -9.188 -5.367 -14.039 1 94.44 142 ALA B O 1
ATOM 2420 N N . VAL B 1 143 ? -8.484 -7.035 -12.688 1 92.81 143 VAL B N 1
ATOM 2421 C CA . VAL B 1 143 ? -9.672 -6.953 -11.836 1 92.81 143 VAL B CA 1
ATOM 2422 C C . VAL B 1 143 ? -9.695 -5.605 -11.117 1 92.81 143 VAL B C 1
ATOM 2424 O O . VAL B 1 143 ? -10.734 -4.949 -11.047 1 92.81 143 VAL B O 1
ATOM 2427 N N . TRP B 1 144 ? -8.539 -5.164 -10.602 1 89.31 144 TRP B N 1
ATOM 2428 C CA . TRP B 1 144 ? -8.461 -3.875 -9.922 1 89.31 144 TRP B CA 1
ATOM 2429 C C . TRP B 1 144 ? -8.82 -2.734 -10.867 1 89.31 144 TRP B C 1
ATOM 2431 O O . TRP B 1 144 ? -9.523 -1.795 -10.477 1 89.31 144 TRP B O 1
ATOM 2441 N N . GLU B 1 145 ? -8.391 -2.863 -12.07 1 88.25 145 GLU B N 1
ATOM 2442 C CA . GLU B 1 145 ? -8.68 -1.836 -13.062 1 88.25 145 GLU B CA 1
ATOM 2443 C C . GLU B 1 145 ? -10.172 -1.794 -13.383 1 88.25 145 GLU B C 1
ATOM 2445 O O . GLU B 1 145 ? -10.727 -0.726 -13.656 1 88.25 145 GLU B O 1
ATOM 2450 N N . SER B 1 146 ? -10.773 -2.982 -13.414 1 89.88 146 SER B N 1
ATOM 2451 C CA . SER B 1 146 ? -12.203 -3.041 -13.672 1 89.88 146 SER B CA 1
ATOM 2452 C C . SER B 1 146 ? -12.992 -2.33 -12.578 1 89.88 146 SER B C 1
ATOM 2454 O O . SER B 1 146 ? -14.031 -1.718 -12.844 1 89.88 146 SER B O 1
ATOM 2456 N N . LEU B 1 147 ? -12.531 -2.445 -11.367 1 84.94 147 LEU B N 1
ATOM 2457 C CA . LEU B 1 147 ? -13.18 -1.737 -10.266 1 84.94 147 LEU B CA 1
ATOM 2458 C C . LEU B 1 147 ? -13.07 -0.228 -10.453 1 84.94 147 LEU B C 1
ATOM 2460 O O . LEU B 1 147 ? -14.039 0.503 -10.219 1 84.94 147 LEU B O 1
ATOM 2464 N N . ALA B 1 148 ? -11.906 0.248 -10.836 1 82.75 148 ALA B N 1
ATOM 2465 C CA . ALA B 1 148 ? -11.695 1.674 -11.078 1 82.75 148 ALA B CA 1
ATOM 2466 C C . ALA B 1 148 ? -12.648 2.197 -12.148 1 82.75 148 ALA B C 1
ATOM 2468 O O . ALA B 1 148 ? -13.203 3.289 -12.016 1 82.75 148 ALA B O 1
ATOM 2469 N N . LYS B 1 149 ? -12.773 1.371 -13.148 1 85.06 149 LYS B N 1
ATOM 2470 C CA . LYS B 1 149 ? -13.688 1.739 -14.227 1 85.06 149 LYS B CA 1
ATOM 2471 C C . LYS B 1 149 ? -15.125 1.779 -13.734 1 85.06 149 LYS B C 1
ATOM 2473 O O . LYS B 1 149 ? -15.875 2.705 -14.055 1 85.06 149 LYS B O 1
ATOM 2478 N N . ARG B 1 150 ? -15.484 0.758 -12.969 1 85.69 150 ARG B N 1
ATOM 2479 C CA . ARG B 1 150 ? -16.844 0.687 -12.43 1 85.69 150 ARG B CA 1
ATOM 2480 C C . ARG B 1 150 ? -17.125 1.873 -11.516 1 85.69 150 ARG B C 1
ATOM 2482 O O . ARG B 1 150 ? -18.25 2.391 -11.5 1 85.69 150 ARG B O 1
ATOM 2489 N N . ASN B 1 151 ? -16.172 2.299 -10.734 1 82.12 151 ASN B N 1
ATOM 2490 C CA . ASN B 1 151 ? -16.312 3.439 -9.836 1 82.12 151 ASN B CA 1
ATOM 2491 C C . ASN B 1 151 ? -16.609 4.723 -10.602 1 82.12 151 ASN B C 1
ATOM 2493 O O . ASN B 1 151 ? -17.375 5.562 -10.133 1 82.12 151 ASN B O 1
ATOM 2497 N N . LYS B 1 152 ? -16.078 4.809 -11.789 1 81.56 152 LYS B N 1
ATOM 2498 C CA . LYS B 1 152 ? -16.312 5.984 -12.625 1 81.56 152 LYS B CA 1
ATOM 2499 C C . LYS B 1 152 ? -17.734 6 -13.156 1 81.56 152 LYS B C 1
ATOM 2501 O O . LYS B 1 152 ? -18.297 7.066 -13.414 1 81.56 152 LYS B O 1
ATOM 2506 N N . GLU B 1 153 ? -18.312 4.82 -13.289 1 83.06 153 GLU B N 1
ATOM 2507 C CA . GLU B 1 153 ? -19.672 4.688 -13.805 1 83.06 153 GLU B CA 1
ATOM 2508 C C . GLU B 1 153 ? -20.703 4.887 -12.695 1 83.06 153 GLU B C 1
ATOM 2510 O O . GLU B 1 153 ? -21.875 5.164 -12.977 1 83.06 153 GLU B O 1
ATOM 2515 N N . GLY B 1 154 ? -20.266 4.801 -11.43 1 78.31 154 GLY B N 1
ATOM 2516 C CA . GLY B 1 154 ? -21.172 4.961 -10.305 1 78.31 154 GLY B CA 1
ATOM 2517 C C . GLY B 1 154 ? -21.781 3.652 -9.836 1 78.31 154 GLY B C 1
ATOM 2518 O O . GLY B 1 154 ? -21.891 2.701 -10.609 1 78.31 154 GLY B O 1
ATOM 2519 N N . TRP B 1 155 ? -21.906 3.586 -8.578 1 81.12 155 TRP B N 1
ATOM 2520 C CA . TRP B 1 155 ? -22.531 2.41 -7.977 1 81.12 155 TRP B CA 1
ATOM 2521 C C . TRP B 1 155 ? -24.016 2.654 -7.711 1 81.12 155 TRP B C 1
ATOM 2523 O O . TRP B 1 155 ? -24.438 3.791 -7.48 1 81.12 155 TRP B O 1
#

Secondary structure (DSSP, 8-state):
-HHHHHHHHHHHHHHHHHHHHHHHHHT--TT----HHHHHHHHHHHHSSS--HHHHHHHHT--HHHHHHHHHHHHHTTSEEEEE-TT-TT-EEEEE-HHHHHHHHHHHHHHHHHHHHHHHHHTTS-HHHHHHHHHHHHHHHHHHHHHHHHHHH--/-HHHHHHHHHHHHHHHHHHHHHHHHHT--TT----HHHHHHHHHHHHSSS--HHHHHHHHT--HHHHHHHHHHHHHTTSEEEEE-TT-TT-EEEEE-HHHHHHHHHHHHHHHHHHHHHHHHHTTS-HHHHHHHHHHHHHHHHHHHHHHHHHHH--

Foldseek 3Di:
DVVVVVVVVVVVVVVVVVVVVCQQPVCDPPPDPDGVLLLVLLLCLVPDDFDFLVRSCVVSVHDSVVSVVSLVVCVVVQQWDWDQDPPDNPTTTIDGDPNSVVSNVSVVVVVVVVVVVVVVVCVVDDPVVVVVVVVVVVVVVVVVVVVVVVVVVPD/DVVVVVVVVVVVVVVVVVVVVCQQPVCDPPPDPDHVLLLVLLLCLVPDDFDFLVRSCVVSVHDSVVSVVSLVVCVVVQQWDWDQDPPDNPTTTIDGDPNSVVSNVSVVVVVVVVVVVVVVVCVVDDPVVVVVVVVVVVVVVVVVVVVVVVVVVPD

Radius of gyration: 23.12 Å; Cα contacts (8 Å, |Δi|>4): 288; chains: 2; bounding box: 58×59×47 Å